Protein AF-A0A6N2D2A1-F1 (afdb_monomer)

pLDDT: mean 83.57, std 19.12, range [34.47, 98.5]

Nearest PDB structures (foldseek):
  8dss-assembly1_B  TM=9.914E-01  e=1.026E-04  Geobacillus stearothermophilus ATCC 7953
  2edu-assembly1_A  TM=8.990E-01  e=1.177E-02  Homo sapiens
  2oce-assembly1_A  TM=4.188E-01  e=1.899E-03  Pseudomonas aeruginosa PAO1
  3bzk-assembly1_A  TM=3.828E-01  e=1.787E-03  Pseudomonas aeruginosa
  5ol9-assembly1_A  TM=8.737E-01  e=3.769E-01  Homo sapiens

Sequence (253 aa):
MTRFAHVLLLLVLLLLPPSTVRGADLVDINTATGPQLESLPGIGPARADAILRDRDRNGHFATPADLQRVSGIGPGILSQLCHRIRAGDVQGCDGTEVGPHIVSTHVDPPERTPIAPVNVNLASLDELVALPRIGPTRAQAIITEREQNGPFESADDIERVSGIGPATVEGIRQWITVREDLNTTSRDRLLRVPGINMAIAEEILRQRDEMEGFVAIESLLGVDGIRPSDLDSLRRWVTVVPPSAAADTEPSE

Structure (mmCIF, N/CA/C/O backbone):
data_AF-A0A6N2D2A1-F1
#
_entry.id   AF-A0A6N2D2A1-F1
#
loop_
_atom_site.group_PDB
_atom_site.id
_atom_site.type_symbol
_atom_site.label_atom_id
_atom_site.label_alt_id
_atom_site.label_comp_id
_atom_site.label_asym_id
_atom_site.label_entity_id
_atom_site.label_seq_id
_atom_site.pdbx_PDB_ins_code
_atom_site.Cartn_x
_atom_site.Cartn_y
_atom_site.Cartn_z
_atom_site.occupancy
_atom_site.B_iso_or_equiv
_atom_site.auth_seq_id
_atom_site.auth_comp_id
_atom_site.auth_asym_id
_atom_site.auth_atom_id
_atom_site.pdbx_PDB_model_num
ATOM 1 N N . MET A 1 1 ? 102.966 -6.449 -25.936 1.00 57.19 1 MET A N 1
ATOM 2 C CA . MET A 1 1 ? 101.882 -5.442 -25.836 1.00 57.19 1 MET A CA 1
ATOM 3 C C . MET A 1 1 ? 100.610 -6.059 -26.402 1.00 57.19 1 MET A C 1
ATOM 5 O O . MET A 1 1 ? 100.740 -6.841 -27.330 1.00 57.19 1 MET A O 1
ATOM 9 N N . THR A 1 2 ? 99.448 -5.702 -25.831 1.00 44.09 2 THR A N 1
ATOM 10 C CA . THR A 1 2 ? 98.054 -6.110 -26.162 1.00 44.09 2 THR A CA 1
ATOM 11 C C . THR A 1 2 ? 97.653 -7.568 -25.842 1.00 44.09 2 THR A C 1
ATOM 13 O O . THR A 1 2 ? 98.397 -8.466 -26.190 1.00 44.09 2 THR A O 1
ATOM 16 N N . ARG A 1 3 ? 96.503 -7.904 -25.223 1.00 49.44 3 ARG A N 1
ATOM 17 C CA . ARG A 1 3 ? 95.309 -7.129 -24.824 1.00 49.44 3 ARG A CA 1
ATOM 18 C C . ARG A 1 3 ? 94.345 -7.970 -23.946 1.00 49.44 3 ARG A C 1
ATOM 20 O O . ARG A 1 3 ? 94.232 -9.169 -24.144 1.00 49.44 3 ARG A O 1
ATOM 27 N N . PHE A 1 4 ? 93.623 -7.253 -23.078 1.00 47.75 4 PHE A N 1
ATOM 28 C CA . PHE A 1 4 ? 92.284 -7.478 -22.499 1.00 47.75 4 PHE A CA 1
ATOM 29 C C . PHE A 1 4 ? 91.975 -8.703 -21.621 1.00 47.75 4 PHE A C 1
ATOM 31 O O . PHE A 1 4 ? 91.651 -9.795 -22.072 1.00 47.75 4 PHE A O 1
ATOM 38 N N . ALA A 1 5 ? 91.938 -8.405 -20.323 1.00 50.12 5 ALA A N 1
ATOM 39 C CA . ALA A 1 5 ? 91.295 -9.147 -19.257 1.00 50.12 5 ALA A CA 1
ATOM 40 C C . ALA A 1 5 ? 89.810 -8.738 -19.114 1.00 50.12 5 ALA A C 1
ATOM 42 O O . ALA A 1 5 ? 89.500 -7.554 -19.061 1.00 50.12 5 ALA A O 1
ATOM 43 N N . HIS A 1 6 ? 88.962 -9.760 -18.969 1.00 54.38 6 HIS A N 1
ATOM 44 C CA . HIS A 1 6 ? 87.778 -9.827 -18.105 1.00 54.38 6 HIS A CA 1
ATOM 45 C C . HIS A 1 6 ? 86.540 -8.980 -18.459 1.00 54.38 6 HIS A C 1
ATOM 47 O O . HIS A 1 6 ? 86.397 -7.804 -18.141 1.00 54.38 6 HIS A O 1
ATOM 53 N N . VAL A 1 7 ? 85.591 -9.707 -19.048 1.00 50.53 7 VAL A N 1
ATOM 54 C CA . VAL A 1 7 ? 84.137 -9.537 -18.988 1.00 50.53 7 VAL A CA 1
ATOM 55 C C . VAL A 1 7 ? 83.668 -9.337 -17.540 1.00 50.53 7 VAL A C 1
ATOM 57 O O . VAL A 1 7 ? 83.904 -10.219 -16.722 1.00 50.53 7 VAL A O 1
ATOM 60 N N . LEU A 1 8 ? 82.946 -8.249 -17.244 1.00 47.75 8 LEU A N 1
ATOM 61 C CA . LEU A 1 8 ? 81.774 -8.284 -16.353 1.00 47.75 8 LEU A CA 1
ATOM 62 C C . LEU A 1 8 ? 80.927 -7.010 -16.525 1.00 47.75 8 LEU A C 1
ATOM 64 O O . LEU A 1 8 ? 81.207 -5.956 -15.959 1.00 47.75 8 LEU A O 1
ATOM 68 N N . LEU A 1 9 ? 79.880 -7.129 -17.338 1.00 46.03 9 LEU A N 1
ATOM 69 C CA . LEU A 1 9 ? 78.799 -6.159 -17.483 1.00 46.03 9 LEU A CA 1
ATOM 70 C C . LEU A 1 9 ? 77.853 -6.314 -16.280 1.00 46.03 9 LEU A C 1
ATOM 72 O O . LEU A 1 9 ? 77.053 -7.246 -16.238 1.00 46.03 9 LEU A O 1
ATOM 76 N N . LEU A 1 10 ? 77.953 -5.424 -15.294 1.00 46.31 10 LEU A N 1
ATOM 77 C CA . LEU A 1 10 ? 77.013 -5.342 -14.172 1.00 46.31 10 LEU A CA 1
ATOM 78 C C . LEU A 1 10 ? 75.784 -4.523 -14.600 1.00 46.31 10 LEU A C 1
ATOM 80 O O . LEU A 1 10 ? 75.720 -3.310 -14.417 1.00 46.31 10 LEU A O 1
ATOM 84 N N . LEU A 1 11 ? 74.811 -5.206 -15.208 1.00 48.22 11 LEU A N 1
ATOM 85 C CA . LEU A 1 11 ? 73.457 -4.699 -15.416 1.00 48.22 11 LEU A CA 1
ATOM 86 C C . LEU A 1 11 ? 72.673 -4.905 -14.109 1.00 48.22 11 LEU A C 1
ATOM 88 O O . LEU A 1 11 ? 72.154 -5.989 -13.850 1.00 48.22 11 LEU A O 1
ATOM 92 N N . VAL A 1 12 ? 72.614 -3.879 -13.260 1.00 53.53 12 VAL A N 1
ATOM 93 C CA . VAL A 1 12 ? 71.724 -3.868 -12.091 1.00 53.53 12 VAL A CA 1
ATOM 94 C C . VAL A 1 12 ? 70.297 -3.655 -12.599 1.00 53.53 12 VAL A C 1
ATOM 96 O O . VAL A 1 12 ? 69.835 -2.530 -12.773 1.00 53.53 12 VAL A O 1
ATOM 99 N N . LEU A 1 13 ? 69.618 -4.762 -12.902 1.00 52.38 13 LEU A N 1
ATOM 100 C CA . LEU A 1 13 ? 68.184 -4.801 -13.155 1.00 52.38 13 LEU A CA 1
ATOM 101 C C . LEU A 1 13 ? 67.477 -4.511 -11.823 1.00 52.38 13 LEU A C 1
ATOM 103 O O . LEU A 1 13 ? 67.450 -5.355 -10.928 1.00 52.38 13 LEU A O 1
ATOM 107 N N . LEU A 1 14 ? 66.960 -3.290 -11.677 1.00 53.34 14 LEU A N 1
ATOM 108 C CA . LEU A 1 14 ? 66.124 -2.883 -10.553 1.00 53.34 14 LEU A CA 1
ATOM 109 C C . LEU A 1 14 ? 64.864 -3.764 -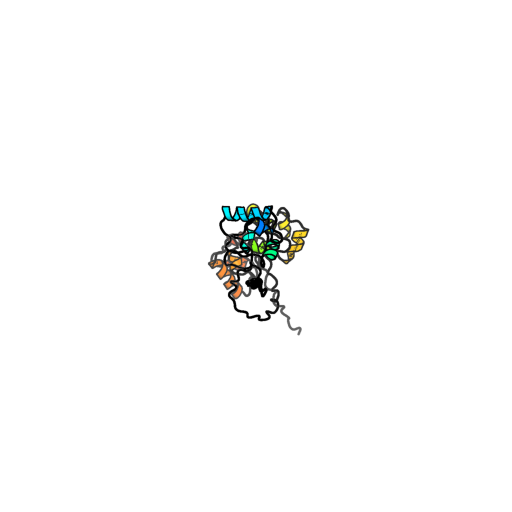10.555 1.00 53.34 14 LEU A C 1
ATOM 111 O O . LEU A 1 14 ? 63.931 -3.534 -11.324 1.00 53.34 14 LEU A O 1
ATOM 115 N N . LEU A 1 15 ? 64.870 -4.810 -9.731 1.00 56.75 15 LEU A N 1
ATOM 116 C CA . LEU A 1 15 ? 63.733 -5.692 -9.509 1.00 56.75 15 LEU A CA 1
ATOM 117 C C . LEU A 1 15 ? 62.677 -4.905 -8.719 1.00 56.75 15 LEU A C 1
ATOM 119 O O . LEU A 1 15 ? 62.621 -4.975 -7.493 1.00 56.75 15 LEU A O 1
ATOM 123 N N . LEU A 1 16 ? 61.874 -4.098 -9.417 1.00 61.50 16 LEU A N 1
ATOM 124 C CA . LEU A 1 16 ? 60.643 -3.573 -8.840 1.00 61.50 16 LEU A CA 1
ATOM 125 C C . LEU A 1 16 ? 59.794 -4.792 -8.447 1.00 61.50 16 LEU A C 1
ATOM 127 O O . LEU A 1 16 ? 59.527 -5.629 -9.316 1.00 61.50 16 LEU A O 1
ATOM 131 N N . PRO A 1 17 ? 59.405 -4.954 -7.168 1.00 57.62 17 PRO A N 1
ATOM 132 C CA . PRO A 1 17 ? 58.443 -5.986 -6.812 1.00 57.62 17 PRO A CA 1
ATOM 133 C C . PRO A 1 17 ? 57.193 -5.825 -7.689 1.00 57.62 17 PRO A C 1
ATOM 135 O O . PRO A 1 17 ? 56.804 -4.683 -7.963 1.00 57.62 17 PRO A O 1
ATOM 138 N N . PRO A 1 18 ? 56.554 -6.925 -8.139 1.00 52.78 18 PRO A N 1
ATOM 139 C CA . PRO A 1 18 ? 55.253 -6.817 -8.778 1.00 52.78 18 PRO A CA 1
ATOM 140 C C . PRO A 1 18 ? 54.366 -6.034 -7.820 1.00 52.78 18 PRO A C 1
ATOM 142 O O . PRO A 1 18 ? 54.271 -6.388 -6.641 1.00 52.78 18 PRO A O 1
ATOM 145 N N . SER A 1 19 ? 53.783 -4.936 -8.301 1.00 53.62 19 SER A N 1
ATOM 146 C CA . SER A 1 19 ? 52.758 -4.228 -7.553 1.00 53.62 19 SER A CA 1
ATOM 147 C C . SER A 1 19 ? 51.751 -5.276 -7.107 1.00 53.62 19 SER A C 1
ATOM 149 O O . SER A 1 19 ? 51.121 -5.944 -7.926 1.00 53.62 19 SER A O 1
ATOM 151 N N . THR A 1 20 ? 51.676 -5.490 -5.801 1.00 44.38 20 THR A N 1
ATOM 152 C CA . THR A 1 20 ? 50.637 -6.309 -5.212 1.00 44.38 20 THR A CA 1
ATOM 153 C C . THR A 1 20 ? 49.321 -5.648 -5.596 1.00 44.38 20 THR A C 1
ATOM 155 O O . THR A 1 20 ? 49.037 -4.528 -5.176 1.00 44.38 20 THR A O 1
ATOM 158 N N . VAL A 1 21 ? 48.548 -6.305 -6.464 1.00 46.66 21 VAL A N 1
ATOM 159 C CA . VAL A 1 21 ? 47.177 -5.895 -6.775 1.00 46.66 21 VAL A CA 1
ATOM 160 C C . VAL A 1 21 ? 46.396 -6.012 -5.469 1.00 46.66 21 VAL A C 1
ATOM 162 O O . VAL A 1 21 ? 46.106 -7.109 -4.993 1.00 46.66 21 VAL A O 1
ATOM 165 N N . ARG A 1 22 ? 46.168 -4.871 -4.822 1.00 45.06 22 ARG A N 1
ATOM 166 C CA . ARG A 1 22 ? 45.543 -4.757 -3.508 1.00 45.06 22 ARG A CA 1
ATOM 167 C C . ARG A 1 22 ? 44.051 -4.480 -3.707 1.00 45.06 22 ARG A C 1
ATOM 169 O O . ARG A 1 22 ? 43.702 -3.339 -3.938 1.00 45.06 22 ARG A O 1
ATOM 176 N N . GLY A 1 23 ? 43.210 -5.511 -3.569 1.00 42.94 23 GLY A N 1
ATOM 177 C CA . GLY A 1 23 ? 41.740 -5.407 -3.576 1.00 42.94 23 GLY A CA 1
ATOM 178 C C . GLY A 1 23 ? 41.146 -5.072 -4.949 1.00 42.94 23 GLY A C 1
ATOM 179 O O . GLY A 1 23 ? 41.691 -4.275 -5.696 1.00 42.94 23 GLY A O 1
ATOM 180 N N . ALA A 1 24 ? 40.040 -5.708 -5.331 1.00 54.25 24 ALA A N 1
ATOM 181 C CA . ALA A 1 24 ? 39.302 -5.300 -6.524 1.00 54.25 24 ALA A CA 1
ATOM 182 C C . ALA A 1 24 ? 38.788 -3.858 -6.340 1.00 54.25 24 ALA A C 1
ATOM 184 O O . ALA A 1 24 ? 37.856 -3.641 -5.567 1.00 54.25 24 ALA A O 1
ATOM 185 N N . ASP A 1 25 ? 39.408 -2.885 -7.014 1.00 75.50 25 ASP A N 1
ATOM 186 C CA . ASP A 1 25 ? 38.957 -1.493 -6.995 1.00 75.50 25 ASP A CA 1
ATOM 187 C C . ASP A 1 25 ? 37.532 -1.422 -7.554 1.00 75.50 25 ASP A C 1
ATOM 189 O O . ASP A 1 25 ? 37.280 -1.731 -8.721 1.00 75.50 25 ASP A O 1
ATOM 193 N N . LEU A 1 26 ? 36.580 -1.046 -6.704 1.00 89.50 26 LEU A N 1
ATOM 194 C CA . LEU A 1 26 ? 35.197 -0.864 -7.119 1.00 89.50 26 LEU A CA 1
ATOM 195 C C . LEU A 1 26 ? 35.077 0.278 -8.125 1.00 89.50 26 LEU A C 1
ATOM 197 O O . LEU A 1 26 ? 35.704 1.331 -7.977 1.00 89.50 26 LEU A O 1
ATOM 201 N N . VAL A 1 27 ? 34.191 0.099 -9.102 1.00 94.00 27 VAL A N 1
ATOM 202 C CA . VAL A 1 27 ? 33.859 1.142 -10.072 1.00 94.00 27 VAL A CA 1
ATOM 203 C C . VAL A 1 27 ? 33.064 2.238 -9.362 1.00 94.00 27 VAL A C 1
ATOM 205 O O . VAL A 1 27 ? 31.958 2.006 -8.877 1.0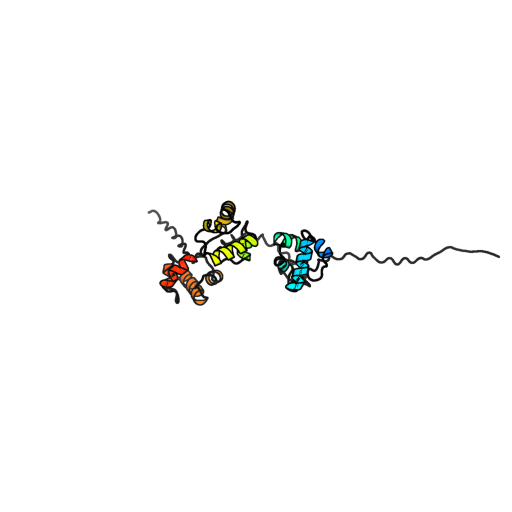0 94.00 27 VAL A O 1
ATOM 208 N N . ASP A 1 28 ? 33.623 3.444 -9.295 1.00 95.06 28 ASP A N 1
ATOM 209 C CA . ASP A 1 28 ? 32.925 4.597 -8.730 1.00 95.06 28 ASP A CA 1
ATOM 210 C C . ASP A 1 28 ? 31.908 5.154 -9.731 1.00 95.06 28 ASP A C 1
ATOM 212 O O . ASP A 1 28 ? 32.261 5.710 -10.771 1.00 95.06 28 ASP A O 1
ATOM 216 N N . ILE A 1 29 ? 30.624 5.024 -9.413 1.00 95.31 29 ILE A N 1
ATOM 217 C CA . ILE A 1 29 ? 29.516 5.416 -10.287 1.00 95.31 29 ILE A CA 1
ATOM 218 C C . ILE A 1 29 ? 29.338 6.923 -10.403 1.00 95.31 29 ILE A C 1
ATOM 220 O O . ILE A 1 29 ? 28.431 7.333 -11.116 1.00 95.31 29 ILE A O 1
ATOM 224 N N . ASN A 1 30 ? 30.148 7.745 -9.740 1.00 96.06 30 ASN A N 1
ATOM 225 C CA . ASN A 1 30 ? 30.164 9.190 -9.949 1.00 96.06 30 ASN A CA 1
ATOM 226 C C . ASN A 1 30 ? 31.275 9.635 -10.903 1.00 96.06 30 ASN A C 1
ATOM 228 O O . ASN A 1 30 ? 31.133 10.670 -11.552 1.00 96.06 30 ASN A O 1
ATOM 232 N N . THR A 1 31 ? 32.346 8.848 -11.033 1.00 95.25 31 THR A N 1
ATOM 233 C CA . THR A 1 31 ? 33.551 9.217 -11.798 1.00 95.25 31 THR A CA 1
ATOM 234 C C . THR A 1 31 ? 33.856 8.272 -12.964 1.00 95.25 31 THR A C 1
ATOM 236 O O . THR A 1 31 ? 34.608 8.636 -13.866 1.00 95.25 31 THR A O 1
ATOM 239 N N . ALA A 1 32 ? 33.242 7.086 -13.006 1.00 96.06 32 ALA A N 1
ATOM 240 C CA . ALA A 1 32 ? 33.457 6.097 -14.056 1.00 96.06 32 ALA A CA 1
ATOM 241 C C . ALA A 1 32 ? 33.029 6.597 -15.442 1.00 96.06 32 ALA A C 1
ATOM 243 O O . ALA A 1 32 ? 31.934 7.136 -15.617 1.00 96.06 32 ALA A O 1
ATOM 244 N N . THR A 1 33 ? 33.873 6.346 -16.438 1.00 95.12 33 THR A N 1
ATOM 245 C CA . THR A 1 33 ? 33.592 6.559 -17.865 1.00 95.12 33 THR A CA 1
ATOM 246 C C . THR A 1 33 ? 32.605 5.518 -18.404 1.00 95.12 33 THR A C 1
ATOM 248 O O . THR A 1 33 ? 32.424 4.462 -17.798 1.00 95.12 33 THR A O 1
ATOM 251 N N . GLY A 1 34 ? 31.999 5.777 -19.570 1.00 93.88 34 GLY A N 1
ATOM 252 C CA . GLY A 1 34 ? 31.117 4.816 -20.253 1.00 93.88 34 GLY A CA 1
ATOM 253 C C . GLY A 1 34 ? 31.719 3.403 -20.350 1.00 93.88 34 GLY A C 1
ATOM 254 O O . GLY A 1 34 ? 31.132 2.476 -19.799 1.00 93.88 34 GLY A O 1
ATOM 255 N N . PRO A 1 35 ? 32.940 3.231 -20.893 1.00 94.56 35 PRO A N 1
ATOM 256 C CA . PRO A 1 35 ? 33.595 1.921 -20.955 1.00 94.56 35 PRO A CA 1
ATOM 257 C C . PRO A 1 35 ? 33.850 1.266 -19.587 1.00 94.56 35 PRO A C 1
ATOM 259 O O . PRO A 1 35 ? 33.781 0.045 -19.462 1.00 94.56 35 PRO A O 1
ATOM 262 N N . GLN A 1 36 ? 34.129 2.052 -18.540 1.00 93.06 36 GLN A N 1
ATOM 263 C CA . GLN A 1 36 ? 34.278 1.515 -17.181 1.00 93.06 36 GLN A CA 1
ATOM 264 C C . GLN A 1 36 ? 32.937 1.032 -16.617 1.00 93.06 36 GLN A C 1
ATOM 266 O O . GLN A 1 36 ? 32.892 -0.013 -15.973 1.00 93.06 36 GLN A O 1
ATOM 271 N N . LEU A 1 37 ? 31.841 1.743 -16.895 1.00 96.25 37 LEU A N 1
ATOM 272 C CA . LEU A 1 37 ? 30.491 1.299 -16.545 1.00 96.25 37 LEU A CA 1
ATOM 273 C C . LEU A 1 37 ? 30.093 0.038 -17.321 1.00 96.25 37 LEU A C 1
ATOM 275 O O . LEU A 1 37 ? 29.521 -0.869 -16.732 1.00 96.25 37 LEU A O 1
ATOM 279 N N . GLU A 1 38 ? 30.435 -0.055 -18.606 1.00 95.56 38 GLU A N 1
ATOM 280 C CA . GLU A 1 38 ? 30.140 -1.223 -19.454 1.00 95.56 38 GLU A CA 1
ATOM 281 C C . GLU A 1 38 ? 30.867 -2.505 -19.023 1.00 95.56 38 GLU A C 1
ATOM 283 O O . GLU A 1 38 ? 30.449 -3.611 -19.359 1.00 95.56 38 GLU A O 1
ATOM 288 N N . SER A 1 39 ? 31.942 -2.381 -18.241 1.00 93.44 39 SER A N 1
ATOM 289 C CA . SER A 1 39 ? 32.619 -3.538 -17.642 1.00 93.44 39 SER A CA 1
ATOM 290 C C . SER A 1 39 ? 31.795 -4.220 -16.537 1.00 93.44 39 SER A C 1
ATOM 292 O O . SER A 1 39 ? 32.114 -5.335 -16.112 1.00 93.44 39 SER A O 1
ATOM 294 N N . LEU A 1 40 ? 30.731 -3.564 -16.061 1.00 94.25 40 LEU A N 1
ATOM 295 C CA . LEU A 1 40 ? 29.868 -4.073 -15.007 1.00 94.25 40 LEU A CA 1
ATOM 296 C C . LEU A 1 40 ? 28.820 -5.057 -15.555 1.00 94.25 40 LEU A C 1
ATOM 298 O O . LEU A 1 40 ? 28.204 -4.811 -16.596 1.00 94.25 40 LEU A O 1
ATOM 302 N N . PRO A 1 41 ? 28.544 -6.163 -14.838 1.00 90.69 41 PRO A N 1
ATOM 303 C CA . PRO A 1 41 ? 27.570 -7.149 -15.287 1.00 90.69 41 PRO A CA 1
ATOM 304 C C . PRO A 1 41 ? 26.181 -6.516 -15.422 1.00 90.69 41 PRO A C 1
ATOM 306 O O . PRO A 1 41 ? 25.672 -5.877 -14.505 1.00 90.69 41 PRO A O 1
ATOM 309 N N . GLY A 1 42 ? 25.562 -6.696 -16.589 1.00 90.81 42 GLY A N 1
ATOM 310 C CA . GLY A 1 42 ? 24.233 -6.157 -16.873 1.00 90.81 42 GLY A CA 1
ATOM 311 C C . GLY A 1 42 ? 24.207 -4.685 -17.297 1.00 90.81 42 GLY A C 1
ATOM 312 O O . GLY A 1 42 ? 23.129 -4.193 -17.635 1.00 90.81 42 GLY A O 1
ATOM 313 N N . ILE A 1 43 ? 25.349 -3.994 -17.367 1.00 96.06 43 ILE A N 1
ATOM 314 C CA . ILE A 1 43 ? 25.449 -2.631 -17.900 1.00 96.06 43 ILE A CA 1
ATOM 315 C C . ILE A 1 43 ? 26.050 -2.687 -19.306 1.00 96.06 43 ILE A C 1
ATOM 317 O O . ILE A 1 43 ? 27.236 -2.909 -19.481 1.00 96.06 43 ILE A O 1
ATOM 321 N N . GLY A 1 44 ? 25.204 -2.513 -20.324 1.00 93.62 44 GLY A N 1
ATOM 322 C CA . GLY A 1 44 ? 25.646 -2.321 -21.712 1.00 93.62 44 GLY A CA 1
ATOM 323 C C . GLY A 1 44 ? 25.673 -0.838 -22.106 1.00 93.62 44 GLY A C 1
ATOM 324 O O . GLY A 1 44 ? 25.240 -0.003 -21.304 1.00 93.62 44 GLY A O 1
ATOM 325 N N . PRO A 1 45 ? 26.060 -0.508 -23.354 1.00 94.62 45 PRO A N 1
ATOM 326 C CA . PRO A 1 45 ? 26.239 0.875 -23.813 1.00 94.62 45 PRO A CA 1
ATOM 327 C C . PRO A 1 45 ? 25.040 1.785 -23.514 1.00 94.62 45 PRO A C 1
ATOM 329 O O . PRO A 1 45 ? 25.183 2.854 -22.933 1.00 94.62 45 PRO A O 1
ATOM 332 N N . ALA A 1 46 ? 23.818 1.312 -23.788 1.00 94.44 46 ALA A N 1
ATOM 333 C CA . ALA A 1 46 ? 22.599 2.087 -23.542 1.00 94.44 46 ALA A CA 1
ATOM 334 C C . ALA A 1 46 ? 22.373 2.436 -22.057 1.00 94.44 46 ALA A C 1
ATOM 336 O O . ALA A 1 46 ? 21.868 3.517 -21.749 1.00 94.44 46 ALA A O 1
ATOM 337 N N . ARG A 1 47 ? 22.736 1.530 -21.136 1.00 95.75 47 ARG A N 1
ATOM 338 C CA . ARG A 1 47 ? 22.614 1.757 -19.687 1.00 95.75 47 ARG A CA 1
ATOM 339 C C . ARG A 1 47 ? 23.756 2.618 -19.164 1.00 95.75 47 ARG A C 1
ATOM 341 O O . ARG A 1 47 ? 23.496 3.496 -18.352 1.00 95.75 47 ARG A O 1
ATOM 348 N N . ALA A 1 48 ? 24.978 2.414 -19.651 1.00 97.38 48 ALA A N 1
ATOM 349 C CA . ALA A 1 48 ? 26.111 3.277 -19.328 1.00 97.38 48 ALA A CA 1
ATOM 350 C C . ALA A 1 48 ? 25.810 4.734 -19.712 1.00 97.38 48 ALA A C 1
ATOM 352 O O . ALA A 1 48 ? 25.902 5.630 -18.876 1.00 97.38 48 ALA A O 1
ATOM 353 N N . ASP A 1 49 ? 25.304 4.951 -20.924 1.00 96.62 49 ASP A N 1
ATOM 354 C CA . ASP A 1 49 ? 24.842 6.257 -21.389 1.00 96.62 49 ASP A CA 1
ATOM 355 C C . ASP A 1 49 ? 23.699 6.833 -20.540 1.00 96.62 49 ASP A C 1
ATOM 357 O O . ASP A 1 49 ? 23.625 8.043 -20.322 1.00 96.62 49 ASP A O 1
ATOM 361 N N . ALA A 1 50 ? 22.773 5.988 -20.076 1.00 95.75 50 ALA A N 1
ATOM 362 C CA . ALA A 1 50 ? 21.681 6.424 -19.212 1.00 95.75 50 ALA A CA 1
ATOM 363 C C . ALA A 1 50 ? 22.192 6.893 -17.842 1.00 95.75 50 ALA A C 1
ATOM 365 O O . ALA A 1 50 ? 21.728 7.922 -17.360 1.00 95.75 50 ALA A O 1
ATOM 366 N N . ILE A 1 51 ? 23.178 6.197 -17.265 1.00 97.12 51 ILE A N 1
ATOM 367 C CA . ILE A 1 51 ? 23.844 6.601 -16.020 1.00 97.12 51 ILE A CA 1
ATOM 368 C C . ILE A 1 51 ? 24.544 7.951 -16.212 1.00 97.12 51 ILE A C 1
ATOM 370 O O . ILE A 1 51 ? 24.371 8.841 -15.388 1.00 97.12 51 ILE A O 1
ATOM 374 N N . LEU A 1 52 ? 25.296 8.134 -17.304 1.00 96.75 52 LEU A N 1
ATOM 375 C CA . LEU A 1 52 ? 25.990 9.397 -17.583 1.00 96.75 52 LEU A CA 1
ATOM 376 C C . LEU A 1 52 ? 25.008 10.568 -17.742 1.00 96.75 52 LEU A C 1
ATOM 378 O O . LEU A 1 52 ? 25.163 11.589 -17.079 1.00 96.75 52 LEU A O 1
ATOM 382 N N . ARG A 1 53 ? 23.945 10.394 -18.539 1.00 93.44 53 ARG A N 1
ATOM 383 C CA . ARG A 1 53 ? 22.901 11.423 -18.702 1.00 93.44 53 ARG A CA 1
ATOM 384 C C . ARG A 1 53 ? 22.180 11.755 -17.402 1.00 93.44 53 ARG A C 1
ATOM 386 O O . ARG A 1 53 ? 21.741 12.888 -17.227 1.00 93.44 53 ARG A O 1
ATOM 393 N N . ASP A 1 54 ? 21.989 10.765 -16.538 1.00 96.44 54 ASP A N 1
ATOM 394 C CA . ASP A 1 54 ? 21.375 10.979 -15.236 1.00 96.44 54 ASP A CA 1
ATOM 395 C C . ASP A 1 54 ? 22.268 11.841 -14.335 1.00 96.44 54 ASP A C 1
ATOM 397 O O . ASP A 1 54 ? 21.770 12.817 -13.781 1.00 96.44 54 ASP A O 1
ATOM 401 N N . ARG A 1 55 ? 23.586 11.579 -14.286 1.00 94.75 55 ARG A N 1
ATOM 402 C CA . ARG A 1 55 ? 24.548 12.428 -13.553 1.00 94.75 55 ARG A CA 1
ATOM 403 C C . ARG A 1 55 ? 24.473 13.887 -13.991 1.00 94.75 55 ARG A C 1
ATOM 405 O O . ARG A 1 55 ? 24.444 14.778 -13.147 1.00 94.75 55 ARG A O 1
ATOM 412 N N . ASP A 1 56 ? 24.407 14.117 -15.301 1.00 90.31 56 ASP A N 1
ATOM 413 C CA . ASP A 1 56 ? 24.371 15.466 -15.873 1.00 90.31 56 ASP A CA 1
ATOM 414 C C . ASP A 1 56 ? 23.082 16.225 -15.517 1.00 90.31 56 ASP A C 1
ATOM 416 O O . ASP A 1 56 ? 23.092 17.449 -15.401 1.00 90.31 56 ASP A O 1
ATOM 420 N N . ARG A 1 57 ? 21.955 15.514 -15.367 1.00 88.75 57 ARG A N 1
ATOM 421 C CA . ARG A 1 57 ? 20.630 16.116 -15.136 1.00 88.75 57 ARG A CA 1
ATOM 422 C C . ARG A 1 57 ? 20.256 16.219 -13.663 1.00 88.75 57 ARG A C 1
ATOM 424 O O . ARG A 1 57 ? 19.666 17.214 -13.259 1.00 88.75 57 ARG A O 1
ATOM 431 N N . ASN A 1 58 ? 20.569 15.181 -12.896 1.00 83.75 58 ASN A N 1
ATOM 432 C CA . ASN A 1 58 ? 20.082 14.969 -11.534 1.00 83.75 58 ASN A CA 1
ATOM 433 C C . ASN A 1 58 ? 21.200 15.080 -10.487 1.00 83.75 58 ASN A C 1
ATOM 435 O O . ASN A 1 58 ? 20.930 15.007 -9.290 1.00 83.75 58 ASN A O 1
ATOM 439 N N . GLY A 1 59 ? 22.446 15.282 -10.924 1.00 87.62 59 GLY A N 1
ATOM 440 C CA . GLY A 1 59 ? 23.612 15.356 -10.054 1.00 87.62 59 GLY A CA 1
ATOM 441 C C . GLY A 1 59 ? 24.154 13.982 -9.655 1.00 87.62 59 GLY A C 1
ATOM 442 O O . GLY A 1 59 ? 23.754 12.934 -10.165 1.00 87.62 59 GLY A O 1
ATOM 443 N N . HIS A 1 60 ? 25.118 13.987 -8.738 1.00 93.06 60 HIS A N 1
ATOM 444 C CA . HIS A 1 60 ? 25.815 12.776 -8.309 1.00 93.06 60 HIS A CA 1
ATOM 445 C C . HIS A 1 60 ? 24.887 11.780 -7.590 1.00 93.06 60 HIS A C 1
ATOM 447 O O . HIS A 1 60 ? 23.862 12.136 -7.010 1.00 93.06 60 HIS A O 1
ATOM 453 N N . PHE A 1 61 ? 25.243 10.502 -7.644 1.00 94.06 61 PHE A N 1
ATOM 454 C CA . PHE A 1 61 ? 24.658 9.465 -6.801 1.00 94.06 61 PHE A CA 1
ATOM 455 C C . PHE A 1 61 ? 25.244 9.605 -5.391 1.00 94.06 61 PHE A C 1
ATOM 457 O O . PHE A 1 61 ? 26.465 9.659 -5.241 1.00 94.06 61 PHE A O 1
ATOM 464 N N . ALA A 1 62 ? 24.396 9.694 -4.371 1.00 89.44 62 ALA A N 1
ATOM 465 C CA . ALA A 1 62 ? 24.821 9.700 -2.975 1.00 89.44 62 ALA A CA 1
ATOM 466 C C . ALA A 1 62 ? 25.184 8.282 -2.517 1.00 89.44 62 ALA A C 1
ATOM 468 O O . ALA A 1 62 ? 26.139 8.093 -1.769 1.00 89.44 62 ALA A O 1
ATOM 469 N N . THR A 1 63 ? 24.455 7.280 -3.012 1.00 93.12 63 THR A N 1
ATOM 470 C CA . THR A 1 63 ? 24.699 5.866 -2.713 1.00 93.12 63 THR A CA 1
ATOM 471 C C . THR A 1 63 ? 24.656 5.012 -3.981 1.00 93.12 63 THR A C 1
ATOM 473 O O . THR A 1 63 ? 24.033 5.401 -4.972 1.00 93.12 63 THR A O 1
ATOM 476 N N . PRO A 1 64 ? 25.259 3.810 -3.984 1.00 93.69 64 PRO A N 1
ATOM 477 C CA . PRO A 1 64 ? 25.064 2.844 -5.063 1.00 93.69 64 PRO A CA 1
ATOM 478 C C . PRO A 1 64 ? 23.594 2.517 -5.365 1.00 93.69 64 PRO A C 1
ATOM 480 O O . PRO A 1 64 ? 23.253 2.269 -6.524 1.00 93.69 64 PRO A O 1
ATOM 483 N N . ALA A 1 65 ? 22.720 2.537 -4.350 1.00 89.75 65 ALA A N 1
ATOM 484 C CA . ALA A 1 65 ? 21.300 2.221 -4.504 1.00 89.75 65 ALA A CA 1
ATOM 485 C C . ALA A 1 65 ? 20.556 3.230 -5.392 1.00 89.75 65 ALA A C 1
ATOM 487 O O . ALA A 1 65 ? 19.600 2.861 -6.083 1.00 89.75 65 ALA A O 1
ATOM 488 N N . ASP A 1 66 ? 21.055 4.465 -5.454 1.00 92.75 66 ASP A N 1
ATOM 489 C CA . ASP A 1 66 ? 20.485 5.548 -6.249 1.00 92.75 66 ASP A CA 1
ATOM 490 C C . ASP A 1 66 ? 20.513 5.262 -7.756 1.00 92.75 66 ASP A C 1
ATOM 492 O O . ASP A 1 66 ? 19.773 5.898 -8.506 1.00 92.75 66 ASP A O 1
ATOM 496 N N . LEU A 1 67 ? 21.303 4.284 -8.227 1.00 94.38 67 LEU A N 1
ATOM 497 C CA . LEU A 1 67 ? 21.260 3.845 -9.626 1.00 94.38 67 LEU A CA 1
ATOM 498 C C . LEU A 1 67 ? 19.859 3.415 -10.075 1.00 94.38 67 LEU A C 1
ATOM 500 O O . LEU A 1 67 ? 19.587 3.433 -11.273 1.00 94.38 67 LEU A O 1
ATOM 504 N N . GLN A 1 68 ? 18.963 3.063 -9.149 1.00 92.19 68 GLN A N 1
ATOM 505 C CA . GLN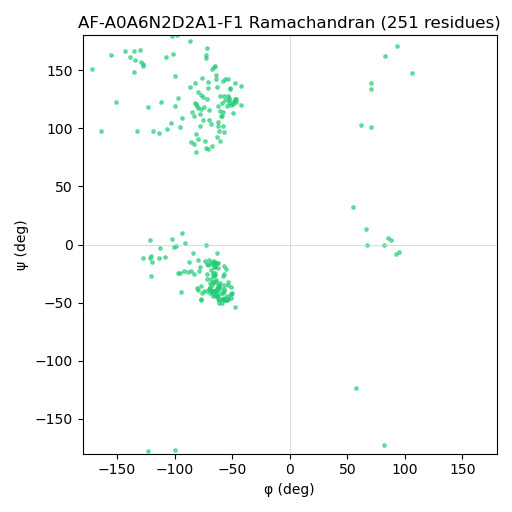 A 1 68 ? 17.584 2.697 -9.476 1.00 92.19 68 GLN A CA 1
ATOM 506 C C . GLN A 1 68 ? 16.752 3.839 -10.068 1.00 92.19 68 GLN A C 1
ATOM 508 O O . GLN A 1 68 ? 15.742 3.581 -10.722 1.00 92.19 68 GLN A O 1
ATOM 513 N N . ARG A 1 69 ? 17.185 5.097 -9.914 1.00 92.25 69 ARG A N 1
ATOM 514 C CA . ARG A 1 69 ? 16.557 6.231 -10.609 1.00 92.25 69 ARG A CA 1
ATOM 515 C C . ARG A 1 69 ? 16.848 6.231 -12.117 1.00 92.25 69 ARG A C 1
ATOM 517 O O . ARG A 1 69 ? 16.134 6.869 -12.888 1.00 92.25 69 ARG A O 1
ATOM 524 N N . VAL A 1 70 ? 17.871 5.491 -12.558 1.00 93.94 70 VAL A N 1
ATOM 525 C CA . VAL A 1 70 ? 18.221 5.341 -13.972 1.00 93.94 70 VAL A CA 1
ATOM 526 C C . VAL A 1 70 ? 17.312 4.296 -14.613 1.00 93.94 70 VAL A C 1
ATOM 528 O O . VAL A 1 70 ? 17.326 3.114 -14.263 1.00 93.94 70 VAL A O 1
ATOM 531 N N . SER A 1 71 ? 16.547 4.723 -15.619 1.00 84.00 71 SER A N 1
ATOM 532 C CA . SER A 1 71 ? 15.645 3.834 -16.356 1.00 84.00 71 SER A CA 1
ATOM 533 C C . SER A 1 71 ? 16.376 2.599 -16.897 1.00 84.00 71 SER A C 1
ATOM 535 O O . SER A 1 71 ? 17.405 2.695 -17.569 1.00 84.00 71 SER A O 1
ATOM 537 N N . GLY A 1 72 ? 15.827 1.419 -16.598 1.00 85.81 72 GLY A N 1
ATOM 538 C CA . GLY A 1 72 ? 16.395 0.135 -17.004 1.00 85.81 72 GLY A CA 1
ATOM 539 C C . GLY A 1 72 ? 17.427 -0.456 -16.039 1.00 85.81 72 GLY A C 1
ATOM 540 O O . GLY A 1 72 ? 17.967 -1.518 -16.363 1.00 85.81 72 GLY A O 1
ATOM 541 N N . ILE A 1 73 ? 17.673 0.173 -14.883 1.00 91.81 73 ILE A N 1
ATOM 542 C CA . ILE A 1 73 ? 18.445 -0.379 -13.762 1.00 91.81 73 ILE A CA 1
ATOM 543 C C . ILE A 1 73 ? 17.493 -0.577 -12.579 1.00 91.81 73 ILE A C 1
ATOM 545 O O . ILE A 1 73 ? 17.193 0.348 -11.843 1.00 91.81 73 ILE A O 1
ATOM 549 N N . GLY A 1 74 ? 16.968 -1.791 -12.425 1.00 84.06 74 GLY A N 1
ATOM 550 C CA . GLY A 1 74 ? 16.116 -2.154 -11.286 1.00 84.06 74 GLY A CA 1
ATOM 551 C C . GLY A 1 74 ? 16.876 -2.919 -10.194 1.00 84.06 74 GLY A C 1
ATOM 552 O O . GLY A 1 74 ? 18.066 -3.206 -10.371 1.00 84.06 74 GLY A O 1
ATOM 553 N N . PRO A 1 75 ? 16.179 -3.359 -9.127 1.00 79.12 75 PRO A N 1
ATOM 554 C CA . PRO A 1 75 ? 16.771 -4.086 -8.002 1.00 79.12 75 PRO A CA 1
ATOM 555 C C . PRO A 1 75 ? 17.620 -5.285 -8.435 1.00 79.12 75 PRO A C 1
ATOM 557 O O . PRO A 1 75 ? 18.730 -5.470 -7.956 1.00 79.12 75 PRO A O 1
ATOM 560 N N . GLY A 1 76 ? 17.146 -6.066 -9.412 1.00 84.75 76 GLY A N 1
ATOM 561 C CA . GLY A 1 76 ? 17.857 -7.261 -9.873 1.00 84.75 76 GLY A CA 1
ATOM 562 C C . GLY A 1 76 ? 19.203 -6.976 -10.546 1.00 84.75 76 GLY A C 1
ATOM 563 O O . GLY A 1 76 ? 20.118 -7.789 -10.436 1.00 84.75 76 GLY A O 1
ATOM 564 N N . ILE A 1 77 ? 19.342 -5.836 -11.233 1.00 89.06 77 ILE A N 1
ATOM 565 C CA . ILE A 1 77 ? 20.641 -5.404 -11.769 1.00 89.06 77 ILE A CA 1
ATOM 566 C C . ILE A 1 77 ? 21.471 -4.832 -10.627 1.00 89.06 77 ILE A C 1
ATOM 568 O O . ILE A 1 77 ? 22.616 -5.233 -10.466 1.00 89.06 77 ILE A O 1
ATOM 572 N N . LEU A 1 78 ? 20.886 -3.970 -9.793 1.00 90.06 78 LEU A N 1
ATOM 573 C CA . LEU A 1 78 ? 21.581 -3.368 -8.661 1.00 90.06 78 LEU A CA 1
ATOM 574 C C . LEU A 1 78 ? 22.221 -4.426 -7.744 1.00 90.06 78 LEU A C 1
ATOM 576 O O . LEU A 1 78 ? 23.405 -4.313 -7.444 1.00 90.06 78 LEU A O 1
ATOM 580 N N . SER A 1 79 ? 21.507 -5.500 -7.392 1.00 84.75 79 SER A N 1
ATOM 581 C CA . SER A 1 79 ? 22.041 -6.606 -6.582 1.00 84.75 79 SER A CA 1
ATOM 582 C C . SER A 1 79 ? 23.289 -7.256 -7.190 1.00 84.75 79 SER A C 1
ATOM 584 O O . SER A 1 79 ? 24.201 -7.636 -6.461 1.00 84.75 79 SER A O 1
ATOM 586 N N . GLN A 1 80 ? 23.374 -7.353 -8.522 1.00 88.19 80 GLN A N 1
ATOM 587 C CA . GLN A 1 80 ? 24.566 -7.876 -9.209 1.00 88.19 80 GLN A CA 1
ATOM 588 C C . GLN A 1 80 ? 25.746 -6.899 -9.150 1.00 88.19 80 GLN A C 1
ATOM 590 O O . GLN A 1 80 ? 26.906 -7.311 -9.240 1.00 88.19 80 GLN A O 1
ATOM 595 N N . LEU A 1 81 ? 25.451 -5.607 -9.009 1.00 92.12 81 LEU A N 1
ATOM 596 C CA . LEU A 1 81 ? 26.433 -4.535 -8.961 1.00 92.12 81 LEU A CA 1
ATOM 597 C C . LEU A 1 81 ? 26.951 -4.260 -7.549 1.00 92.12 81 LEU A C 1
ATOM 599 O O . LEU A 1 81 ? 28.067 -3.769 -7.435 1.00 92.12 81 LEU A O 1
ATOM 603 N N . CYS A 1 82 ? 26.210 -4.601 -6.491 1.00 86.12 82 CYS A N 1
ATOM 604 C CA . CYS A 1 82 ? 26.491 -4.162 -5.115 1.00 86.12 82 CYS A CA 1
ATOM 605 C C . CYS A 1 82 ? 27.922 -4.379 -4.621 1.00 86.12 82 CYS A C 1
ATOM 607 O O . CYS A 1 82 ? 28.466 -3.532 -3.921 1.00 86.12 82 CYS A O 1
ATOM 609 N N . HIS A 1 83 ? 28.559 -5.482 -5.010 1.00 87.94 83 HIS A N 1
ATOM 610 C CA . HIS A 1 83 ? 29.936 -5.796 -4.609 1.00 87.94 83 HIS A CA 1
ATOM 611 C C . HIS A 1 83 ? 30.993 -5.316 -5.616 1.00 87.94 83 HIS A C 1
ATOM 613 O O . HIS A 1 83 ? 32.149 -5.722 -5.540 1.00 87.94 83 HIS A O 1
ATOM 619 N N . ARG A 1 84 ? 30.593 -4.511 -6.605 1.00 92.50 84 ARG A N 1
ATOM 620 C CA . ARG A 1 84 ? 31.412 -4.074 -7.748 1.00 92.50 84 ARG A CA 1
ATOM 621 C C . ARG A 1 84 ? 31.434 -2.559 -7.934 1.00 92.50 84 ARG A C 1
ATOM 623 O O . ARG A 1 84 ? 32.248 -2.072 -8.717 1.00 92.50 84 ARG A O 1
ATOM 630 N N . ILE A 1 85 ? 30.565 -1.831 -7.233 1.00 93.75 85 ILE A N 1
ATOM 631 C CA . ILE A 1 85 ? 30.412 -0.384 -7.373 1.00 93.75 85 ILE A CA 1
ATOM 632 C C . ILE A 1 85 ? 30.473 0.350 -6.032 1.00 93.75 85 ILE A C 1
ATOM 634 O O . ILE A 1 85 ? 30.178 -0.222 -4.983 1.00 93.75 85 ILE A O 1
ATOM 638 N N . ARG A 1 86 ? 30.816 1.637 -6.092 1.00 94.25 86 ARG A N 1
ATOM 639 C CA . ARG A 1 86 ? 30.724 2.609 -4.989 1.00 94.25 86 ARG A CA 1
ATOM 640 C C . ARG A 1 86 ? 30.210 3.948 -5.508 1.00 94.25 86 ARG A C 1
ATOM 642 O O . ARG A 1 86 ? 30.316 4.193 -6.706 1.00 94.25 86 ARG A O 1
ATOM 649 N N . ALA A 1 87 ? 29.705 4.807 -4.630 1.00 92.06 87 ALA A N 1
ATOM 650 C CA . ALA A 1 8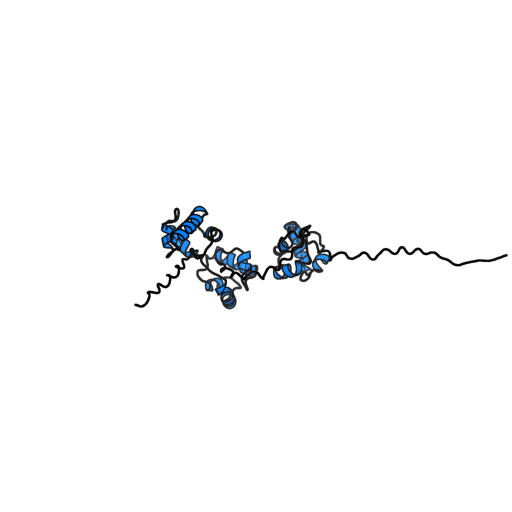7 ? 29.360 6.194 -4.934 1.00 92.06 87 ALA A CA 1
ATOM 651 C C . ALA A 1 87 ? 30.215 7.120 -4.059 1.00 92.06 87 ALA A C 1
ATOM 653 O O . ALA A 1 87 ? 29.925 7.307 -2.879 1.00 92.06 87 ALA A O 1
ATOM 654 N N . GLY A 1 88 ? 31.318 7.645 -4.607 1.00 88.06 88 GLY A N 1
ATOM 655 C CA . GLY A 1 88 ? 32.335 8.287 -3.767 1.00 88.06 88 GLY A CA 1
ATOM 656 C C . GLY A 1 88 ? 32.854 7.310 -2.705 1.00 88.06 88 GLY A C 1
ATOM 657 O O . GLY A 1 88 ? 33.301 6.213 -3.050 1.00 88.06 88 GLY A O 1
ATOM 658 N N . ASP A 1 89 ? 32.767 7.675 -1.428 1.00 84.19 89 ASP A N 1
ATOM 659 C CA . ASP A 1 89 ? 33.238 6.842 -0.310 1.00 84.19 89 ASP A CA 1
ATOM 660 C C . ASP A 1 89 ? 32.212 5.789 0.157 1.00 84.19 89 ASP A C 1
ATOM 662 O O . ASP A 1 89 ? 32.549 4.906 0.944 1.00 84.19 89 ASP A O 1
ATOM 666 N N . VAL A 1 90 ? 30.975 5.823 -0.357 1.00 82.06 90 VAL A N 1
ATOM 667 C CA . VAL A 1 90 ? 29.913 4.880 0.030 1.00 82.06 90 VAL A CA 1
ATOM 668 C C . VAL A 1 90 ? 30.009 3.593 -0.795 1.00 82.06 90 VAL A C 1
ATOM 670 O O . VAL A 1 90 ? 29.784 3.597 -2.010 1.00 82.06 90 VAL A O 1
ATOM 673 N N . GLN A 1 91 ? 30.327 2.478 -0.133 1.00 82.19 91 GLN A N 1
ATOM 674 C CA . GLN A 1 91 ? 30.371 1.129 -0.706 1.00 82.19 91 GLN A CA 1
ATOM 675 C C . GLN A 1 91 ? 29.094 0.347 -0.365 1.00 82.19 91 GLN A C 1
ATOM 677 O O . GLN A 1 91 ? 28.576 0.455 0.739 1.00 82.19 91 GLN A O 1
ATOM 682 N N . GLY A 1 92 ? 28.634 -0.500 -1.290 1.00 66.19 92 GLY A N 1
ATOM 683 C CA . GLY A 1 92 ? 27.500 -1.396 -1.048 1.00 66.19 92 GLY A CA 1
ATOM 684 C C . GLY A 1 92 ? 26.130 -0.738 -1.237 1.00 66.19 92 GLY A C 1
ATOM 685 O O . GLY A 1 92 ? 25.990 0.480 -1.308 1.00 66.19 92 GLY A O 1
ATOM 686 N N . CYS A 1 93 ? 25.104 -1.573 -1.388 1.00 68.12 93 CYS A N 1
ATOM 687 C CA . CYS A 1 93 ? 23.727 -1.138 -1.658 1.00 68.12 93 CYS A CA 1
ATOM 688 C C . CYS A 1 93 ? 22.838 -1.091 -0.411 1.00 68.12 93 CYS A C 1
ATOM 690 O O . CYS A 1 93 ? 21.656 -0.791 -0.538 1.00 68.12 93 CYS A O 1
ATOM 692 N N . ASP A 1 94 ? 23.368 -1.453 0.757 1.00 63.00 94 ASP A N 1
ATOM 693 C CA . ASP A 1 94 ? 22.608 -1.612 2.002 1.00 63.00 94 ASP A CA 1
ATOM 694 C C . ASP A 1 94 ? 22.773 -0.431 2.971 1.00 63.00 94 ASP A C 1
ATOM 696 O O . ASP A 1 94 ? 22.246 -0.469 4.078 1.00 63.00 94 ASP A O 1
ATOM 700 N N . GLY A 1 95 ? 23.482 0.628 2.562 1.00 53.47 95 GLY A N 1
ATOM 701 C CA . GLY A 1 95 ? 23.669 1.825 3.382 1.00 53.47 95 GLY A CA 1
ATOM 702 C C . GLY A 1 95 ? 24.500 1.599 4.648 1.00 53.47 95 GLY A C 1
ATOM 703 O O . GLY A 1 95 ? 24.519 2.476 5.509 1.00 53.47 95 GLY A O 1
ATOM 704 N N . THR A 1 96 ? 25.194 0.464 4.781 1.00 42.28 96 THR A N 1
ATOM 705 C CA . THR A 1 96 ? 26.069 0.230 5.930 1.00 42.28 96 THR A CA 1
ATOM 706 C C . THR A 1 96 ? 27.423 0.883 5.672 1.00 42.28 96 THR A C 1
ATOM 708 O O . THR A 1 96 ? 28.195 0.427 4.829 1.00 42.28 96 THR A O 1
ATOM 711 N N . GLU A 1 97 ? 27.739 1.951 6.407 1.00 42.41 97 GLU A N 1
ATOM 712 C CA . GLU A 1 97 ? 29.105 2.471 6.503 1.00 42.41 97 GLU A CA 1
ATOM 713 C C . GLU A 1 97 ? 30.026 1.360 7.031 1.00 42.41 97 GLU A C 1
ATOM 715 O O . GLU A 1 97 ? 30.044 1.051 8.224 1.00 42.41 97 GLU A O 1
ATOM 720 N N . VAL A 1 98 ? 30.796 0.721 6.148 1.00 45.41 98 VAL A N 1
ATOM 721 C CA . VAL A 1 98 ? 31.753 -0.313 6.557 1.00 45.41 98 VAL A CA 1
ATOM 722 C C . VAL A 1 98 ? 33.032 0.358 7.061 1.00 45.41 98 VAL A C 1
ATOM 724 O O . VAL A 1 98 ? 34.041 0.448 6.364 1.00 45.41 98 VAL A O 1
ATOM 727 N N . GLY A 1 99 ? 32.994 0.832 8.306 1.00 43.31 99 GLY A N 1
ATOM 728 C CA . GLY A 1 99 ? 34.199 0.987 9.120 1.00 43.31 99 GLY A CA 1
ATOM 729 C C . GLY A 1 99 ? 34.792 -0.392 9.463 1.00 43.31 99 GLY A C 1
ATOM 730 O O . GLY A 1 99 ? 34.060 -1.383 9.537 1.00 43.31 99 GLY A O 1
ATOM 731 N N . PRO A 1 100 ? 36.114 -0.519 9.669 1.00 54.12 100 PRO A N 1
ATOM 732 C CA . PRO A 1 100 ? 36.750 -1.820 9.775 1.00 54.12 100 PRO A CA 1
ATOM 733 C C . PRO A 1 100 ? 36.664 -2.335 11.211 1.00 54.12 100 PRO A C 1
ATOM 735 O O . PRO A 1 100 ? 37.602 -2.123 11.960 1.00 54.12 100 PRO A O 1
ATOM 738 N N . HIS A 1 101 ? 35.608 -3.049 11.606 1.00 43.38 101 HIS A N 1
ATOM 739 C CA . HIS A 1 101 ? 35.720 -4.025 12.698 1.00 43.38 101 HIS A CA 1
ATOM 740 C C . HIS A 1 101 ? 34.735 -5.188 12.554 1.00 43.38 101 HIS A C 1
ATOM 742 O O . HIS A 1 101 ? 33.522 -5.039 12.483 1.00 43.38 101 HIS A O 1
ATOM 748 N N . ILE A 1 102 ? 35.337 -6.373 12.519 1.00 55.31 102 ILE A N 1
ATOM 749 C CA . ILE A 1 102 ? 34.738 -7.692 12.393 1.00 55.31 102 ILE A CA 1
ATOM 750 C C . ILE A 1 102 ? 34.151 -8.088 13.750 1.00 55.31 102 ILE A C 1
ATOM 752 O O . ILE A 1 102 ? 34.905 -8.308 14.695 1.00 55.31 102 ILE A O 1
ATOM 756 N N . VAL A 1 103 ? 32.835 -8.263 13.828 1.00 39.31 103 VAL A N 1
ATOM 757 C CA . VAL A 1 103 ? 32.215 -9.204 14.769 1.00 39.31 103 VAL A CA 1
ATOM 758 C C . VAL A 1 103 ? 31.205 -10.013 13.973 1.00 39.31 103 VAL A C 1
ATOM 760 O O . VAL A 1 103 ? 30.095 -9.575 13.694 1.00 39.31 103 VAL A O 1
ATOM 763 N N . SER A 1 104 ? 31.635 -11.203 13.562 1.00 48.28 104 SER A N 1
ATOM 764 C CA . SER A 1 104 ? 30.739 -12.238 13.070 1.00 48.28 104 SER A CA 1
ATOM 765 C C . SER A 1 104 ? 30.127 -12.912 14.294 1.00 48.28 104 SER A C 1
ATOM 767 O O . SER A 1 104 ? 30.703 -13.836 14.863 1.00 48.28 104 SER A O 1
ATOM 769 N N . THR A 1 105 ? 28.983 -12.409 14.746 1.00 39.16 105 THR A N 1
ATOM 770 C CA . THR A 1 105 ? 28.022 -13.264 15.432 1.00 39.16 105 THR A CA 1
ATOM 771 C C . THR A 1 105 ? 27.267 -14.017 14.350 1.00 39.16 105 THR A C 1
ATOM 773 O O . THR A 1 105 ? 26.840 -13.442 13.348 1.00 39.16 105 THR A O 1
ATOM 776 N N . HIS A 1 106 ? 27.163 -15.331 14.513 1.00 48.91 106 HIS A N 1
ATOM 777 C CA . HIS A 1 106 ? 26.244 -16.143 13.736 1.00 48.91 106 HIS A CA 1
ATOM 778 C C . HIS A 1 106 ? 24.839 -15.651 14.098 1.00 48.91 106 HIS A C 1
ATOM 780 O O . HIS A 1 106 ? 24.295 -16.015 15.134 1.00 48.91 106 HIS A O 1
ATOM 786 N N . VAL A 1 107 ? 24.328 -14.702 13.315 1.00 46.28 107 VAL A N 1
ATOM 787 C CA . VAL A 1 107 ? 22.929 -14.302 13.355 1.00 46.28 107 VAL A CA 1
ATOM 788 C C . VAL A 1 107 ? 22.195 -15.497 12.773 1.00 46.28 107 VAL A C 1
ATOM 790 O O . VAL A 1 107 ? 22.333 -15.780 11.580 1.00 46.28 107 VAL A O 1
ATOM 793 N N . ASP A 1 108 ? 21.498 -16.241 13.632 1.00 34.47 108 ASP A N 1
ATOM 794 C CA . ASP A 1 108 ? 20.471 -17.178 13.189 1.00 34.47 108 ASP A CA 1
ATOM 795 C C . ASP A 1 108 ? 19.658 -16.490 12.082 1.00 34.47 108 ASP A C 1
ATOM 797 O O . ASP A 1 108 ? 19.381 -15.291 12.216 1.00 34.47 108 ASP A O 1
ATOM 801 N N . PRO A 1 109 ? 19.324 -17.177 10.967 1.00 38.44 109 PRO A N 1
ATOM 802 C CA . PRO A 1 109 ? 18.519 -16.575 9.912 1.00 38.44 109 PRO A CA 1
ATOM 803 C C . PRO A 1 109 ? 17.342 -15.887 10.593 1.00 38.44 109 PRO A C 1
ATOM 805 O O . PRO A 1 109 ? 16.700 -16.568 11.398 1.00 38.44 109 PRO A O 1
ATOM 808 N N . PRO A 1 110 ? 17.096 -14.579 10.359 1.00 37.59 110 PRO A N 1
ATOM 809 C CA . PRO A 1 110 ? 16.003 -13.904 11.033 1.00 37.59 110 PRO A CA 1
ATOM 810 C C . PRO A 1 110 ? 14.787 -14.794 10.840 1.00 37.59 110 PRO A C 1
ATOM 812 O O . PRO A 1 110 ? 14.491 -15.177 9.697 1.00 37.59 110 PRO A O 1
ATOM 815 N N . GLU A 1 111 ? 14.168 -15.214 11.950 1.00 35.16 111 GLU A N 1
ATOM 816 C CA . GLU A 1 111 ? 12.859 -15.845 11.895 1.00 35.16 111 GLU A CA 1
ATOM 817 C C . GLU A 1 111 ? 12.069 -15.022 10.890 1.00 35.16 111 GLU A C 1
ATOM 819 O O . GLU A 1 111 ? 12.012 -13.795 10.997 1.00 35.16 111 GLU A O 1
ATOM 824 N N . ARG A 1 112 ? 11.608 -15.669 9.815 1.00 36.97 112 ARG A N 1
ATOM 825 C CA . ARG A 1 112 ? 10.853 -14.979 8.778 1.00 36.97 112 ARG A CA 1
ATOM 826 C C . ARG A 1 112 ? 9.540 -14.584 9.425 1.00 36.97 112 ARG A C 1
ATOM 828 O O . ARG A 1 112 ? 8.567 -15.326 9.317 1.00 36.97 112 ARG A O 1
ATOM 835 N N . THR A 1 113 ? 9.522 -13.450 10.118 1.00 37.47 113 THR A N 1
ATOM 836 C CA . THR A 1 113 ? 8.297 -12.802 10.544 1.00 37.47 113 THR A CA 1
ATOM 837 C C . THR A 1 113 ? 7.459 -12.711 9.279 1.00 37.47 113 THR A C 1
ATOM 839 O O . THR A 1 113 ? 7.958 -12.170 8.282 1.00 37.47 113 THR A O 1
ATOM 842 N N . PRO A 1 114 ? 6.259 -13.316 9.243 1.00 49.28 114 PRO A N 1
ATOM 843 C CA . PRO A 1 114 ? 5.392 -13.207 8.086 1.00 49.28 114 PRO A CA 1
ATOM 844 C C . PRO A 1 114 ? 5.302 -11.726 7.744 1.00 49.28 114 PRO A C 1
ATOM 846 O O . PRO A 1 114 ? 4.965 -10.917 8.610 1.00 49.28 114 PRO A O 1
ATOM 849 N N . ILE A 1 115 ? 5.704 -11.358 6.528 1.00 60.06 115 ILE A N 1
ATOM 850 C CA . ILE A 1 115 ? 5.605 -9.975 6.075 1.00 60.06 115 ILE A CA 1
ATOM 851 C C . ILE A 1 115 ? 4.117 -9.660 6.171 1.00 60.06 115 ILE A C 1
ATOM 853 O O . ILE A 1 115 ? 3.323 -10.273 5.456 1.00 60.06 115 ILE A O 1
ATOM 857 N N . ALA A 1 116 ? 3.735 -8.800 7.119 1.00 76.94 116 ALA A N 1
ATOM 858 C CA . ALA A 1 116 ? 2.342 -8.421 7.285 1.00 76.94 116 ALA A CA 1
ATOM 859 C C . ALA A 1 116 ? 1.817 -7.970 5.913 1.00 76.94 116 ALA A C 1
ATOM 861 O O . ALA A 1 116 ? 2.526 -7.204 5.246 1.00 76.94 116 ALA A O 1
ATOM 862 N N . PRO A 1 117 ? 0.630 -8.431 5.480 1.00 91.12 117 PRO A N 1
ATOM 863 C CA . PRO A 1 117 ? 0.112 -8.104 4.163 1.00 91.12 117 PRO A CA 1
ATOM 864 C C . PRO A 1 117 ? 0.210 -6.605 3.852 1.00 91.12 117 PRO A C 1
ATOM 866 O O . PRO A 1 117 ? -0.015 -5.744 4.714 1.00 91.12 117 PRO A O 1
ATOM 869 N N . VAL A 1 118 ? 0.594 -6.304 2.615 1.00 94.56 118 VAL A N 1
ATOM 870 C CA . VAL A 1 118 ? 0.770 -4.944 2.109 1.00 94.56 118 VAL A CA 1
ATOM 871 C C . VAL A 1 118 ? -0.587 -4.400 1.690 1.00 94.56 118 VAL A C 1
ATOM 873 O O . VAL A 1 118 ? -1.244 -4.951 0.807 1.00 94.56 118 VAL A O 1
ATOM 876 N N . ASN A 1 119 ? -1.002 -3.287 2.284 1.00 97.81 119 ASN A N 1
ATOM 877 C CA . ASN A 1 119 ? -2.235 -2.633 1.880 1.00 97.81 119 ASN A CA 1
ATOM 878 C C . ASN A 1 119 ? -2.044 -1.891 0.553 1.00 97.81 119 ASN A C 1
ATOM 880 O O . ASN A 1 119 ? -1.439 -0.822 0.518 1.00 97.81 119 ASN A O 1
ATOM 884 N N . VAL A 1 120 ? -2.595 -2.410 -0.542 1.00 98.00 120 VAL A N 1
ATOM 885 C CA . VAL A 1 120 ? -2.388 -1.839 -1.884 1.00 98.00 120 VAL A CA 1
ATOM 886 C C . VAL A 1 120 ? -2.988 -0.446 -2.065 1.00 98.00 120 VAL A C 1
ATOM 888 O O . VAL A 1 120 ? -2.601 0.257 -2.996 1.00 98.00 120 VAL A O 1
ATOM 891 N N . ASN A 1 121 ? -3.886 -0.010 -1.180 1.00 98.38 121 ASN A N 1
ATOM 892 C CA . ASN A 1 121 ? -4.468 1.330 -1.211 1.00 98.38 121 ASN A CA 1
ATOM 893 C C . ASN A 1 121 ? -3.611 2.378 -0.486 1.00 98.38 121 ASN A C 1
ATOM 895 O O . ASN A 1 121 ? -3.704 3.557 -0.817 1.00 98.38 121 ASN A O 1
ATOM 899 N N . LEU A 1 122 ? -2.752 1.961 0.452 1.00 96.56 122 LEU A N 1
ATOM 900 C CA . LEU A 1 122 ? -1.950 2.859 1.303 1.00 96.56 122 LEU A CA 1
ATOM 901 C C . LEU A 1 122 ? -0.433 2.655 1.181 1.00 96.56 122 LEU A C 1
ATOM 903 O O . LEU A 1 122 ? 0.351 3.465 1.683 1.00 96.56 122 LEU A O 1
ATOM 907 N N . ALA A 1 123 ? -0.010 1.570 0.538 1.00 95.81 123 ALA A N 1
ATOM 908 C CA . ALA A 1 123 ? 1.392 1.211 0.416 1.00 95.81 123 ALA A CA 1
ATOM 909 C C . ALA A 1 123 ? 2.184 2.243 -0.391 1.00 95.81 123 ALA A C 1
ATOM 911 O O . ALA A 1 123 ? 1.665 2.835 -1.348 1.00 95.81 123 ALA A O 1
ATOM 912 N N . SER A 1 124 ? 3.445 2.429 -0.008 1.00 90.62 124 SER A N 1
ATOM 913 C CA . SER A 1 124 ? 4.436 3.183 -0.769 1.00 90.62 124 SER A CA 1
ATOM 914 C C . SER A 1 124 ? 4.875 2.410 -2.015 1.00 90.62 124 SER A C 1
ATOM 916 O O . SER A 1 124 ? 4.582 1.223 -2.176 1.00 90.62 124 SER A O 1
ATOM 918 N N . LEU A 1 125 ? 5.612 3.079 -2.905 1.00 88.06 125 LEU A N 1
ATOM 919 C CA . LEU A 1 125 ? 6.191 2.425 -4.077 1.00 88.06 125 LEU A CA 1
ATOM 920 C C . LEU A 1 125 ? 7.093 1.250 -3.670 1.00 88.06 125 LEU A C 1
ATOM 922 O O . LEU A 1 125 ? 6.947 0.163 -4.220 1.00 88.06 125 LEU A O 1
ATOM 926 N N . ASP A 1 126 ? 7.967 1.447 -2.684 1.00 83.56 126 ASP A N 1
ATOM 927 C CA . ASP A 1 126 ? 8.919 0.424 -2.239 1.00 83.56 126 ASP A CA 1
ATOM 928 C C . ASP A 1 126 ? 8.217 -0.781 -1.601 1.00 83.56 126 ASP A C 1
ATOM 930 O O . ASP A 1 126 ? 8.565 -1.928 -1.883 1.00 83.56 126 ASP A O 1
ATOM 934 N N . GLU A 1 127 ? 7.174 -0.536 -0.802 1.00 87.25 127 GLU A N 1
ATOM 935 C CA . GLU A 1 127 ? 6.351 -1.599 -0.213 1.00 87.25 127 GLU A CA 1
ATOM 936 C C . GLU A 1 127 ? 5.624 -2.413 -1.296 1.00 87.25 127 GLU A C 1
ATOM 938 O O . GLU A 1 127 ? 5.536 -3.636 -1.198 1.00 87.25 127 GLU A O 1
ATOM 943 N N . LEU A 1 128 ? 5.146 -1.762 -2.364 1.00 93.12 128 LEU A N 1
ATOM 944 C CA . LEU A 1 128 ? 4.537 -2.448 -3.507 1.00 93.12 128 LEU A CA 1
ATOM 945 C C . LEU A 1 128 ? 5.567 -3.226 -4.335 1.00 93.12 128 LEU A C 1
ATOM 947 O O . LEU A 1 128 ? 5.263 -4.322 -4.797 1.00 93.12 128 LEU A O 1
ATOM 951 N N . VAL A 1 129 ? 6.779 -2.696 -4.521 1.00 88.00 129 VAL A N 1
ATOM 952 C CA . VAL A 1 129 ? 7.873 -3.378 -5.242 1.00 88.00 129 VAL A CA 1
ATOM 953 C C . VAL A 1 129 ? 8.366 -4.619 -4.495 1.00 88.00 129 VAL A C 1
ATOM 955 O O . VAL A 1 129 ? 8.862 -5.558 -5.118 1.00 88.00 129 VAL A O 1
ATOM 958 N N . ALA A 1 130 ? 8.207 -4.658 -3.172 1.00 86.75 130 ALA A N 1
ATOM 959 C CA . ALA A 1 130 ? 8.521 -5.838 -2.374 1.00 86.75 130 ALA A CA 1
ATOM 960 C C . ALA A 1 130 ? 7.557 -7.015 -2.630 1.00 86.75 130 ALA A C 1
ATOM 962 O O . ALA A 1 130 ? 7.882 -8.156 -2.289 1.00 86.75 130 ALA A O 1
ATOM 963 N N . LEU A 1 131 ? 6.388 -6.774 -3.240 1.00 90.25 131 LEU A N 1
ATOM 964 C CA . LEU A 1 131 ? 5.430 -7.832 -3.537 1.00 90.25 131 LEU A CA 1
ATOM 965 C C . LEU A 1 131 ? 5.932 -8.749 -4.663 1.00 90.25 131 LEU A C 1
ATOM 967 O O . LEU A 1 131 ? 6.448 -8.287 -5.689 1.00 90.25 131 LEU A O 1
ATOM 971 N N . PRO A 1 132 ? 5.720 -10.073 -4.547 1.00 88.50 132 PRO A N 1
ATOM 972 C CA . PRO A 1 132 ? 6.080 -10.989 -5.616 1.00 88.50 132 PRO A CA 1
ATOM 973 C C . PRO A 1 132 ? 5.354 -10.602 -6.910 1.00 88.50 132 PRO A C 1
ATOM 975 O O . PRO A 1 132 ? 4.180 -10.259 -6.901 1.00 88.50 132 PRO A O 1
ATOM 978 N N . ARG A 1 133 ? 6.037 -10.693 -8.059 1.00 91.44 133 ARG A N 1
ATOM 979 C CA . ARG A 1 133 ? 5.482 -10.382 -9.400 1.00 91.44 133 ARG A CA 1
ATOM 980 C C . ARG A 1 133 ? 5.134 -8.902 -9.640 1.00 91.44 133 ARG A C 1
ATOM 982 O O . ARG A 1 133 ? 4.728 -8.571 -10.763 1.00 91.44 133 ARG A O 1
ATOM 989 N N . ILE A 1 134 ? 5.344 -8.022 -8.663 1.00 91.06 134 ILE A N 1
ATOM 990 C CA . ILE A 1 134 ? 5.143 -6.578 -8.783 1.00 91.06 134 ILE A CA 1
ATOM 991 C C . ILE A 1 134 ? 6.510 -5.896 -8.841 1.00 91.06 134 ILE A C 1
ATOM 993 O O . ILE A 1 134 ? 7.184 -5.697 -7.843 1.00 91.06 134 ILE A O 1
ATOM 997 N N . GLY A 1 135 ? 6.946 -5.559 -10.055 1.00 82.94 135 GLY A N 1
ATOM 998 C CA . GLY A 1 135 ? 8.127 -4.716 -10.255 1.00 82.94 135 GLY A CA 1
ATOM 999 C C . GLY A 1 135 ? 7.781 -3.220 -10.235 1.00 82.94 135 GLY A C 1
ATOM 1000 O O . GLY A 1 135 ? 6.596 -2.875 -10.257 1.00 82.94 135 GLY A O 1
ATOM 1001 N N . PRO A 1 136 ? 8.787 -2.327 -10.316 1.00 84.06 136 PRO A N 1
ATOM 1002 C CA . PRO A 1 136 ? 8.605 -0.871 -10.241 1.00 84.06 136 PRO A CA 1
ATOM 1003 C C . PRO A 1 136 ? 7.528 -0.313 -11.179 1.00 84.06 136 PRO A C 1
ATOM 1005 O O . PRO A 1 136 ? 6.702 0.494 -10.768 1.00 84.06 136 PRO A O 1
ATOM 1008 N N . THR A 1 137 ? 7.469 -0.796 -12.425 1.00 90.62 137 THR A N 1
ATOM 1009 C CA . THR A 1 137 ? 6.457 -0.360 -13.400 1.00 90.62 137 THR A CA 1
ATOM 1010 C C . THR A 1 137 ? 5.032 -0.699 -12.960 1.00 90.62 137 THR A C 1
ATOM 1012 O O . THR A 1 137 ? 4.144 0.138 -13.074 1.00 90.62 137 THR A O 1
ATOM 1015 N N . ARG A 1 138 ? 4.806 -1.914 -12.441 1.00 93.88 138 ARG A N 1
ATOM 1016 C CA . ARG A 1 138 ? 3.483 -2.338 -11.956 1.00 93.88 138 ARG A CA 1
ATOM 1017 C C . ARG A 1 138 ? 3.122 -1.642 -10.650 1.00 93.88 138 ARG A C 1
ATOM 1019 O O . ARG A 1 138 ? 1.984 -1.224 -10.504 1.00 93.88 138 ARG A O 1
ATOM 1026 N N . ALA A 1 139 ? 4.082 -1.477 -9.743 1.00 95.31 139 ALA A N 1
ATOM 1027 C CA . ALA A 1 139 ? 3.888 -0.739 -8.498 1.00 95.31 139 ALA A CA 1
ATOM 1028 C C . ALA A 1 139 ? 3.447 0.709 -8.770 1.00 95.31 139 ALA A C 1
ATOM 1030 O O . ALA A 1 139 ? 2.446 1.165 -8.223 1.00 95.31 139 ALA A O 1
ATOM 1031 N N . GLN A 1 140 ? 4.123 1.398 -9.693 1.00 91.94 140 GLN A N 1
ATOM 1032 C CA . GLN A 1 140 ? 3.731 2.746 -10.095 1.00 91.94 140 GLN A CA 1
ATOM 1033 C C . GLN A 1 140 ? 2.348 2.769 -10.757 1.00 91.94 140 GLN A C 1
ATOM 1035 O O . GLN A 1 140 ? 1.556 3.665 -10.477 1.00 91.94 140 GLN A O 1
ATOM 1040 N N . ALA A 1 141 ? 2.035 1.777 -11.597 1.00 95.75 141 ALA A N 1
ATOM 1041 C CA . ALA A 1 141 ? 0.721 1.666 -12.222 1.00 95.75 141 ALA A CA 1
ATOM 1042 C C . ALA A 1 141 ? -0.398 1.460 -11.186 1.00 95.75 141 ALA A C 1
ATOM 1044 O O . ALA A 1 141 ? -1.441 2.086 -11.313 1.00 95.75 141 ALA A O 1
ATOM 1045 N N . ILE A 1 142 ? -0.171 0.665 -10.132 1.00 98.12 142 ILE A N 1
ATOM 1046 C CA . ILE A 1 142 ? -1.114 0.502 -9.010 1.00 98.12 142 ILE A CA 1
ATOM 1047 C C . ILE A 1 142 ? -1.386 1.851 -8.331 1.00 98.12 142 ILE A C 1
ATOM 1049 O O . ILE A 1 142 ? -2.545 2.187 -8.094 1.00 98.12 142 ILE A O 1
ATOM 1053 N N . ILE A 1 143 ? -0.336 2.631 -8.040 1.00 96.38 143 ILE A N 1
ATOM 1054 C CA . ILE A 1 143 ? -0.464 3.958 -7.413 1.00 96.38 143 ILE A CA 1
ATOM 1055 C C . ILE A 1 143 ? -1.275 4.898 -8.308 1.00 96.38 143 ILE A C 1
ATOM 1057 O O . ILE A 1 143 ? -2.257 5.483 -7.860 1.00 96.38 143 ILE A O 1
ATOM 1061 N N . THR A 1 144 ? -0.911 4.995 -9.586 1.00 95.50 144 THR A N 1
ATOM 1062 C CA . THR A 1 144 ? -1.628 5.840 -10.547 1.00 95.50 144 THR A CA 1
ATOM 1063 C C . THR A 1 144 ? -3.095 5.429 -10.673 1.00 95.50 144 THR A C 1
ATOM 1065 O O . THR A 1 144 ? -3.978 6.282 -10.680 1.00 95.50 144 THR A O 1
ATOM 1068 N N . GLU A 1 145 ? -3.369 4.127 -10.714 1.00 98.44 145 GLU A N 1
ATOM 1069 C CA . GLU A 1 145 ? -4.718 3.588 -10.859 1.00 98.44 145 GLU A CA 1
ATOM 1070 C C . GLU A 1 145 ? -5.604 3.906 -9.642 1.00 98.44 145 GLU A C 1
ATOM 1072 O O . GLU A 1 145 ? -6.754 4.325 -9.809 1.00 98.44 145 GLU A O 1
ATOM 1077 N N . ARG A 1 146 ? -5.084 3.772 -8.409 1.00 97.31 146 ARG A N 1
ATOM 1078 C CA . ARG A 1 146 ? -5.851 4.109 -7.192 1.00 97.31 146 ARG A CA 1
ATOM 1079 C C . ARG A 1 146 ? -6.059 5.613 -7.000 1.00 97.31 146 ARG A C 1
ATOM 1081 O O . ARG A 1 146 ? -7.066 6.025 -6.431 1.00 97.31 146 ARG A O 1
ATOM 1088 N N . GLU A 1 147 ? -5.132 6.436 -7.484 1.00 95.12 147 GLU A N 1
ATOM 1089 C CA . GLU A 1 147 ? -5.242 7.898 -7.426 1.00 95.12 147 GLU A CA 1
ATOM 1090 C C . GLU A 1 147 ? -6.259 8.441 -8.434 1.00 95.12 147 GLU A C 1
ATOM 1092 O O . GLU A 1 147 ? -7.020 9.350 -8.112 1.00 95.12 147 GLU A O 1
ATOM 1097 N N . GLN A 1 148 ? -6.291 7.883 -9.647 1.00 96.69 148 GLN A N 1
ATOM 1098 C CA . GLN A 1 148 ? -7.170 8.365 -10.717 1.00 96.69 148 GLN A CA 1
ATOM 1099 C C . GLN A 1 148 ? -8.602 7.855 -10.586 1.00 96.69 148 GLN A C 1
ATOM 1101 O O . GLN A 1 148 ? -9.546 8.586 -10.878 1.00 96.69 148 GLN A O 1
ATOM 1106 N N . ASN A 1 149 ? -8.763 6.606 -10.153 1.00 96.69 149 ASN A N 1
ATOM 1107 C CA . ASN A 1 149 ? -10.039 5.899 -10.240 1.00 96.69 149 ASN A CA 1
ATOM 1108 C C . ASN A 1 149 ? -10.572 5.440 -8.869 1.00 96.69 149 ASN A C 1
ATOM 1110 O O . ASN A 1 149 ? -11.624 4.810 -8.800 1.00 96.69 149 ASN A O 1
ATOM 1114 N N . GLY A 1 150 ? -9.882 5.791 -7.779 1.00 95.69 150 GLY A N 1
ATOM 1115 C CA . GLY A 1 150 ? -10.272 5.460 -6.408 1.00 95.69 150 GLY A CA 1
ATOM 1116 C C . GLY A 1 150 ? -9.655 4.160 -5.872 1.00 95.69 150 GLY A C 1
ATOM 1117 O O . GLY A 1 150 ? -9.008 3.416 -6.615 1.00 95.69 150 GLY A O 1
ATOM 1118 N N . PRO A 1 151 ? -9.819 3.885 -4.563 1.00 97.62 151 PRO A N 1
ATOM 1119 C CA . PRO A 1 151 ? -9.231 2.713 -3.923 1.00 97.62 151 PRO A CA 1
ATOM 1120 C C . PRO A 1 151 ? -9.828 1.410 -4.467 1.00 97.62 151 PRO A C 1
ATOM 1122 O O . PRO A 1 151 ? -10.980 1.363 -4.889 1.00 97.62 151 PRO A O 1
ATOM 1125 N N . PHE A 1 152 ? -9.045 0.338 -4.417 1.00 98.50 152 PHE A N 1
ATOM 1126 C CA . PHE A 1 152 ? -9.503 -1.023 -4.692 1.00 98.50 152 PHE A CA 1
ATOM 1127 C C . PHE A 1 152 ? -10.404 -1.510 -3.547 1.00 98.50 152 PHE A C 1
ATOM 1129 O O . PHE A 1 152 ? -10.046 -1.337 -2.381 1.00 98.50 152 PHE A O 1
ATOM 1136 N N . GLU A 1 153 ? -11.547 -2.131 -3.838 1.00 97.06 153 GLU A N 1
ATOM 1137 C CA . GLU A 1 153 ? -12.457 -2.653 -2.804 1.00 97.06 153 GLU A CA 1
ATOM 1138 C C . GLU A 1 153 ? -12.169 -4.118 -2.458 1.00 97.06 153 GLU A C 1
ATOM 1140 O O . GLU A 1 153 ? -12.498 -4.583 -1.357 1.00 97.06 153 GLU A O 1
ATOM 1145 N N . SER A 1 154 ? -11.525 -4.816 -3.392 1.00 97.69 154 SER A N 1
ATOM 1146 C CA . SER A 1 154 ? -11.112 -6.210 -3.344 1.00 97.69 154 SER A CA 1
ATOM 1147 C C . SER A 1 154 ? -9.757 -6.412 -4.036 1.00 97.69 154 SER A C 1
ATOM 1149 O O . SER A 1 154 ? -9.267 -5.550 -4.764 1.00 97.69 154 SER A O 1
ATOM 1151 N N . ALA A 1 155 ? -9.133 -7.572 -3.821 1.00 97.44 155 ALA A N 1
ATOM 1152 C CA . ALA A 1 155 ? -7.905 -7.933 -4.533 1.00 97.44 155 ALA A CA 1
ATOM 1153 C C . ALA A 1 155 ? -8.129 -8.087 -6.051 1.00 97.44 155 ALA A C 1
ATOM 1155 O O . ALA A 1 155 ? -7.228 -7.781 -6.830 1.00 97.44 155 ALA A O 1
ATOM 1156 N N . ASP A 1 156 ? -9.319 -8.529 -6.467 1.00 98.00 156 ASP A N 1
ATOM 1157 C CA . ASP A 1 156 ? -9.667 -8.733 -7.880 1.00 98.00 156 ASP A CA 1
ATOM 1158 C C . ASP A 1 156 ? -9.756 -7.397 -8.625 1.00 98.00 156 ASP A C 1
ATOM 1160 O O . ASP A 1 156 ? -9.367 -7.300 -9.789 1.00 98.00 156 ASP A O 1
ATOM 1164 N N . ASP A 1 157 ? -10.128 -6.324 -7.922 1.00 98.25 157 ASP A N 1
ATOM 1165 C CA . ASP A 1 157 ? -10.097 -4.974 -8.479 1.00 98.25 157 ASP A CA 1
ATOM 1166 C C . ASP A 1 157 ? -8.684 -4.525 -8.853 1.00 98.25 157 ASP A C 1
ATOM 1168 O O . ASP A 1 157 ? -8.537 -3.481 -9.456 1.00 98.25 157 ASP A O 1
ATOM 1172 N N . ILE A 1 158 ? -7.606 -5.241 -8.545 1.00 98.06 158 ILE A N 1
ATOM 1173 C CA . ILE A 1 158 ? -6.275 -4.844 -9.029 1.00 98.06 158 ILE A CA 1
ATOM 1174 C C . ILE A 1 158 ? -6.145 -5.099 -10.546 1.00 98.06 158 ILE A C 1
ATOM 1176 O O . ILE A 1 158 ? -5.302 -4.492 -11.204 1.00 98.06 158 ILE A O 1
ATOM 1180 N N . GLU A 1 159 ? -7.019 -5.911 -11.152 1.00 98.06 159 GLU A N 1
ATOM 1181 C CA . GLU A 1 159 ? -7.011 -6.194 -12.598 1.00 98.06 159 GLU A CA 1
ATOM 1182 C C . GLU A 1 159 ? -7.318 -4.974 -13.492 1.00 98.06 159 GLU A C 1
ATOM 1184 O O . GLU A 1 159 ? -6.999 -4.991 -14.680 1.00 98.06 159 GLU A O 1
ATOM 1189 N N . ARG A 1 160 ? -7.868 -3.876 -12.945 1.00 97.62 160 ARG A N 1
ATOM 1190 C CA . ARG A 1 160 ? -7.988 -2.576 -13.664 1.00 97.62 160 ARG A CA 1
ATOM 1191 C C . ARG A 1 160 ? -6.620 -1.951 -13.959 1.00 97.62 160 ARG A C 1
ATOM 1193 O O . ARG A 1 160 ? -6.519 -1.125 -14.860 1.00 97.62 160 ARG A O 1
ATOM 1200 N N . VAL A 1 161 ? -5.560 -2.360 -13.257 1.00 97.88 161 VAL A N 1
ATOM 1201 C CA . VAL A 1 161 ? -4.197 -1.878 -13.502 1.00 97.88 161 VAL A CA 1
ATOM 1202 C C . VAL A 1 161 ? -3.634 -2.516 -14.772 1.00 97.88 161 VAL A C 1
ATOM 1204 O O . VAL A 1 161 ? -3.404 -3.726 -14.842 1.00 97.88 161 VAL A O 1
ATOM 1207 N N . SER A 1 162 ? -3.315 -1.688 -15.769 1.00 89.56 162 SER A N 1
ATOM 1208 C CA . SER A 1 162 ? -2.709 -2.157 -17.020 1.00 89.56 162 SER A CA 1
ATOM 1209 C C . SER A 1 162 ? -1.453 -3.008 -16.775 1.00 89.56 162 SER A C 1
ATOM 1211 O O . SER A 1 162 ? -0.504 -2.596 -16.103 1.00 89.56 162 SER A O 1
ATOM 1213 N N . GLY A 1 163 ? -1.440 -4.221 -17.335 1.00 90.31 163 GLY A N 1
ATOM 1214 C CA . GLY A 1 163 ? -0.332 -5.171 -17.193 1.00 90.31 163 GLY A CA 1
ATOM 1215 C C . GLY A 1 163 ? -0.381 -6.053 -15.939 1.00 90.31 163 GLY A C 1
ATOM 1216 O O . GLY A 1 163 ? 0.564 -6.828 -15.725 1.00 90.31 163 GLY A O 1
ATOM 1217 N N . ILE A 1 164 ? -1.453 -5.976 -15.142 1.00 96.56 164 ILE A N 1
ATOM 1218 C CA . ILE A 1 164 ? -1.792 -6.919 -14.072 1.00 96.56 164 ILE A CA 1
ATOM 1219 C C . ILE A 1 164 ? -3.048 -7.687 -14.492 1.00 96.56 164 ILE A C 1
ATOM 1221 O O . ILE A 1 164 ? -4.070 -7.094 -14.800 1.00 96.56 164 ILE A O 1
ATOM 1225 N N . GLY A 1 165 ? -2.953 -9.015 -14.537 1.00 95.38 165 GLY A N 1
ATOM 1226 C CA . GLY A 1 165 ? -4.087 -9.891 -14.844 1.00 95.38 165 GLY A CA 1
ATOM 1227 C C . GLY A 1 165 ? -4.333 -10.916 -13.734 1.00 95.38 165 GLY A C 1
ATOM 1228 O O . GLY A 1 165 ? -3.563 -10.958 -12.765 1.00 9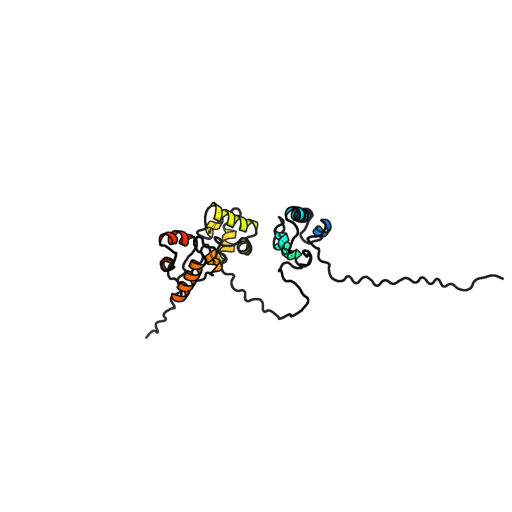5.38 165 GLY A O 1
ATOM 1229 N N . PRO A 1 166 ? -5.315 -11.816 -13.905 1.00 97.12 166 PRO A N 1
ATOM 1230 C CA . PRO A 1 166 ? -5.776 -12.730 -12.855 1.00 97.12 166 PRO A CA 1
ATOM 1231 C C . PRO A 1 166 ? -4.661 -13.616 -12.289 1.00 97.12 166 PRO A C 1
ATOM 1233 O O . PRO A 1 166 ? -4.552 -13.813 -11.084 1.00 97.12 166 PRO A O 1
ATOM 1236 N N . ALA A 1 167 ? -3.739 -14.089 -13.136 1.00 96.56 167 ALA A N 1
ATOM 1237 C CA . ALA A 1 167 ? -2.596 -14.890 -12.687 1.00 96.56 167 ALA A CA 1
ATOM 1238 C C . ALA A 1 167 ? -1.601 -14.107 -11.805 1.00 96.56 167 ALA A C 1
ATOM 1240 O O . ALA A 1 167 ? -0.870 -14.696 -11.004 1.00 96.56 167 ALA A O 1
ATOM 1241 N N . THR A 1 168 ? -1.513 -12.786 -11.975 1.00 96.31 168 THR A N 1
ATOM 1242 C CA . THR A 1 168 ? -0.710 -11.927 -11.100 1.00 96.31 168 THR A CA 1
ATOM 1243 C C . THR A 1 168 ? -1.438 -11.695 -9.787 1.00 96.31 168 THR A C 1
ATOM 1245 O O . THR A 1 168 ? -0.812 -11.908 -8.753 1.00 96.31 168 THR A O 1
ATOM 1248 N N . VAL A 1 169 ? -2.730 -11.348 -9.830 1.00 98.06 169 VAL A N 1
ATOM 1249 C CA . VAL A 1 169 ? -3.566 -11.147 -8.634 1.00 98.06 169 VAL A CA 1
ATOM 1250 C C . VAL A 1 169 ? -3.555 -12.387 -7.745 1.00 98.06 169 VAL A C 1
ATOM 1252 O O . VAL A 1 169 ? -3.235 -12.296 -6.563 1.00 98.06 169 VAL A O 1
ATOM 1255 N N . GLU A 1 170 ? -3.763 -13.567 -8.324 1.00 97.44 170 GLU A N 1
ATOM 1256 C CA . GLU A 1 170 ? -3.736 -14.821 -7.570 1.00 97.44 170 GLU A CA 1
ATOM 1257 C C . GLU A 1 170 ? -2.368 -15.088 -6.926 1.00 97.44 170 GLU A C 1
ATOM 1259 O O . GLU A 1 170 ? -2.270 -15.544 -5.791 1.00 97.44 170 GLU A O 1
ATOM 1264 N N . GLY A 1 171 ? -1.284 -14.721 -7.616 1.00 95.25 171 GLY A N 1
ATOM 1265 C CA . GLY A 1 171 ? 0.073 -14.854 -7.088 1.00 95.25 171 GLY A CA 1
ATOM 1266 C C . GLY A 1 171 ? 0.390 -13.921 -5.914 1.00 95.25 171 GLY A C 1
ATOM 1267 O O . GLY A 1 171 ? 1.314 -14.222 -5.157 1.00 95.25 171 GLY A O 1
ATOM 1268 N N . ILE A 1 172 ? -0.344 -12.813 -5.762 1.00 96.19 172 ILE A N 1
ATOM 1269 C CA . ILE A 1 172 ? -0.119 -11.821 -4.699 1.00 96.19 172 ILE A CA 1
ATOM 1270 C C . ILE A 1 172 ? -1.190 -11.834 -3.609 1.00 96.19 172 ILE A C 1
ATOM 1272 O O . ILE A 1 172 ? -0.963 -11.227 -2.572 1.00 96.19 172 ILE A O 1
ATOM 1276 N N . ARG A 1 173 ? -2.315 -12.537 -3.798 1.00 96.12 173 ARG A N 1
ATOM 1277 C CA . ARG A 1 173 ? -3.520 -12.446 -2.953 1.00 96.12 173 ARG A CA 1
ATOM 1278 C C . ARG A 1 173 ? -3.256 -12.587 -1.450 1.00 96.12 173 ARG A C 1
ATOM 1280 O O . ARG A 1 173 ? -3.792 -11.817 -0.668 1.00 96.12 173 ARG A O 1
ATOM 1287 N N . GLN A 1 174 ? -2.404 -13.530 -1.049 1.00 95.25 174 GLN A N 1
ATOM 1288 C CA . GLN A 1 174 ? -2.054 -13.756 0.365 1.00 95.25 174 GLN A CA 1
ATOM 1289 C C . GLN A 1 174 ? -1.117 -12.688 0.964 1.00 95.25 174 GLN A C 1
ATOM 1291 O O . GLN A 1 174 ? -0.935 -12.632 2.175 1.00 95.25 174 GLN A O 1
ATOM 1296 N N . TRP A 1 175 ? -0.490 -11.870 0.118 1.00 95.62 175 TRP A N 1
ATOM 1297 C CA . TRP A 1 175 ? 0.507 -10.866 0.495 1.00 95.62 175 TRP A CA 1
ATOM 1298 C C . TRP A 1 175 ? -0.074 -9.457 0.552 1.00 95.62 175 TRP A C 1
ATOM 1300 O O . TRP A 1 175 ? 0.656 -8.519 0.864 1.00 95.62 175 TRP A O 1
ATOM 1310 N N . ILE A 1 176 ? -1.357 -9.291 0.221 1.00 97.06 176 ILE A N 1
ATOM 1311 C CA . ILE A 1 176 ? -1.993 -7.984 0.105 1.00 97.06 176 ILE A CA 1
ATOM 1312 C C . ILE A 1 176 ? -3.266 -7.879 0.933 1.00 97.06 176 ILE A C 1
ATOM 1314 O O . ILE A 1 176 ? -3.970 -8.857 1.169 1.00 97.06 176 ILE A O 1
ATOM 1318 N N . THR A 1 177 ? -3.589 -6.651 1.311 1.00 97.19 177 THR A N 1
ATOM 1319 C CA . THR A 1 177 ? -4.914 -6.242 1.780 1.00 97.19 177 THR A CA 1
ATOM 1320 C C . THR A 1 177 ? -5.353 -4.999 1.017 1.00 97.19 177 THR A C 1
ATOM 1322 O O . THR A 1 177 ? -4.563 -4.356 0.328 1.00 97.19 177 THR A O 1
ATOM 1325 N N . VAL A 1 178 ? -6.632 -4.655 1.128 1.00 97.81 178 VAL A N 1
ATOM 1326 C CA . VAL A 1 178 ? -7.204 -3.420 0.561 1.00 97.81 178 VAL A CA 1
ATOM 1327 C C . VAL A 1 178 ? -7.679 -2.445 1.640 1.00 97.81 178 VAL A C 1
ATOM 1329 O O . VAL A 1 178 ? -7.965 -1.285 1.358 1.00 97.81 178 VAL A O 1
ATOM 1332 N N . ARG A 1 179 ? -7.751 -2.899 2.893 1.00 97.50 179 ARG A N 1
ATOM 1333 C CA . ARG A 1 179 ? -8.123 -2.099 4.060 1.00 97.50 179 ARG A CA 1
ATOM 1334 C C . ARG A 1 179 ? -7.165 -2.412 5.209 1.00 97.50 179 ARG A C 1
ATOM 1336 O O . ARG A 1 179 ? -6.677 -3.538 5.308 1.00 97.50 179 ARG A O 1
ATOM 1343 N N . GLU A 1 180 ? -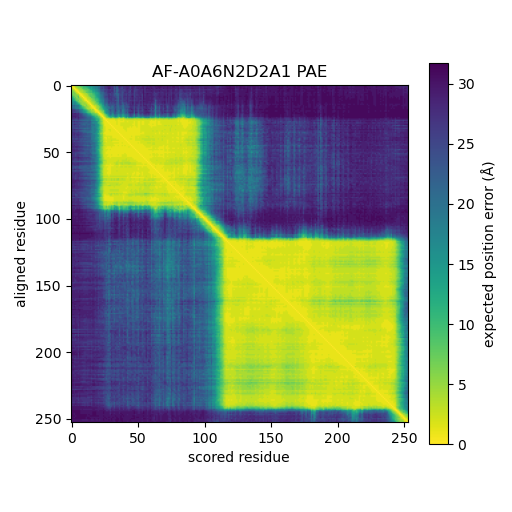6.907 -1.425 6.060 1.00 96.06 180 GLU A N 1
ATOM 1344 C CA . GLU A 1 180 ? -6.204 -1.621 7.330 1.00 96.06 180 GLU A CA 1
ATOM 1345 C C . GLU A 1 180 ? -7.154 -2.228 8.352 1.00 96.06 180 GLU A C 1
ATOM 1347 O O . GLU A 1 180 ? -8.240 -1.696 8.568 1.00 96.06 180 GLU A O 1
ATOM 1352 N N . ASP A 1 181 ? -6.753 -3.311 9.006 1.00 96.56 181 ASP A N 1
ATOM 1353 C CA . ASP A 1 181 ? -7.488 -3.803 10.166 1.00 96.56 181 ASP A CA 1
ATOM 1354 C C . ASP A 1 181 ? -7.117 -2.973 11.396 1.00 96.56 181 ASP A C 1
ATOM 1356 O O . ASP A 1 181 ? -5.961 -2.966 11.824 1.00 96.56 181 ASP A O 1
ATOM 1360 N N . LEU A 1 182 ? -8.097 -2.272 11.967 1.00 96.69 182 LEU A N 1
ATOM 1361 C CA . LEU A 1 182 ? -7.902 -1.405 13.130 1.00 96.69 182 LEU A CA 1
ATOM 1362 C C . LEU A 1 182 ? -7.336 -2.165 14.336 1.00 96.69 182 LEU A C 1
ATOM 1364 O O . LEU A 1 182 ? -6.615 -1.578 15.143 1.00 96.69 182 LEU A O 1
ATOM 1368 N N . ASN A 1 183 ? -7.599 -3.470 14.432 1.00 95.94 183 ASN A N 1
ATOM 1369 C CA . ASN A 1 183 ? -7.129 -4.284 15.547 1.00 95.94 183 ASN A CA 1
ATOM 1370 C C . ASN A 1 183 ? -5.657 -4.697 15.432 1.00 95.94 183 ASN A C 1
ATOM 1372 O O . ASN A 1 183 ? -5.017 -4.936 16.451 1.00 95.94 183 ASN A O 1
ATOM 1376 N N . THR A 1 184 ? -5.085 -4.721 14.226 1.00 93.38 184 THR A N 1
ATOM 1377 C CA . THR A 1 184 ? -3.696 -5.168 14.008 1.00 93.38 184 THR A CA 1
ATOM 1378 C C . THR A 1 184 ? -2.791 -4.105 13.392 1.00 93.38 184 THR A C 1
ATOM 1380 O O . THR A 1 184 ? -1.584 -4.313 13.278 1.00 93.38 184 THR A O 1
ATOM 1383 N N . THR A 1 185 ? -3.349 -2.985 12.933 1.00 94.56 185 THR A N 1
ATOM 1384 C CA . THR A 1 185 ? -2.578 -1.927 12.278 1.00 94.56 185 THR A CA 1
ATOM 1385 C C . THR A 1 185 ? -1.706 -1.143 13.268 1.00 94.56 185 THR A C 1
ATOM 1387 O O . THR A 1 185 ? -1.917 -1.150 14.486 1.00 94.56 185 THR A O 1
ATOM 1390 N N . SER A 1 186 ? -0.696 -0.460 12.731 1.00 93.44 186 SER A N 1
ATOM 1391 C CA . SER A 1 186 ? 0.223 0.388 13.489 1.00 93.44 186 SER A CA 1
ATOM 1392 C C . SER A 1 186 ? -0.139 1.864 13.341 1.00 93.44 186 SER A C 1
ATOM 1394 O O . SER A 1 186 ? -0.829 2.269 12.404 1.00 93.44 186 SER A O 1
ATOM 1396 N N . ARG A 1 187 ? 0.403 2.700 14.232 1.00 94.94 187 ARG A N 1
ATOM 1397 C CA . ARG A 1 187 ? 0.259 4.159 14.151 1.00 94.94 187 ARG A CA 1
ATOM 1398 C C . ARG A 1 187 ? 0.700 4.710 12.794 1.00 94.94 187 ARG A C 1
ATOM 1400 O O . ARG A 1 187 ? -0.021 5.492 12.187 1.00 94.94 187 ARG A O 1
ATOM 1407 N N . ASP A 1 188 ? 1.861 4.279 12.302 1.00 90.50 188 ASP A N 1
ATOM 1408 C CA . ASP A 1 188 ? 2.418 4.777 11.038 1.00 90.50 188 ASP A CA 1
ATOM 1409 C C . ASP A 1 188 ? 1.543 4.425 9.832 1.00 90.50 188 ASP A C 1
ATOM 1411 O O . ASP A 1 188 ? 1.495 5.181 8.864 1.00 90.50 188 ASP A O 1
ATOM 1415 N N . ARG A 1 189 ? 0.827 3.295 9.885 1.00 93.62 189 ARG A N 1
ATOM 1416 C CA . ARG A 1 189 ? -0.142 2.911 8.853 1.00 93.62 189 ARG A CA 1
ATOM 1417 C C . ARG A 1 189 ? -1.443 3.705 8.973 1.00 93.62 189 ARG A C 1
ATOM 1419 O O . ARG A 1 189 ? -1.934 4.189 7.956 1.00 93.62 189 ARG A O 1
ATOM 1426 N N . LEU A 1 190 ? -1.948 3.925 10.191 1.00 96.62 190 LEU A N 1
ATOM 1427 C CA . LEU A 1 190 ? -3.122 4.777 10.438 1.00 96.62 190 LEU A CA 1
ATOM 1428 C C . LEU A 1 190 ? -2.927 6.200 9.911 1.00 96.62 190 LEU A C 1
ATOM 1430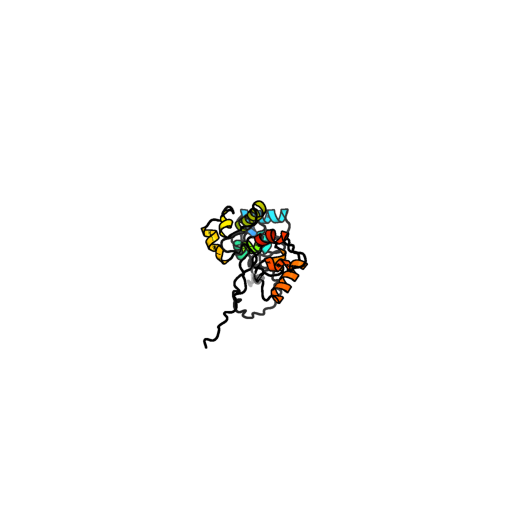 O O . LEU A 1 190 ? -3.833 6.749 9.298 1.00 96.62 190 LEU A O 1
ATOM 1434 N N . LEU A 1 191 ? -1.732 6.773 10.067 1.00 94.25 191 LEU A N 1
ATOM 1435 C CA . LEU A 1 191 ? -1.406 8.110 9.556 1.00 94.25 191 LEU A CA 1
ATOM 1436 C C . LEU A 1 191 ? -1.481 8.240 8.027 1.00 94.25 191 LEU A C 1
ATOM 1438 O O . LEU A 1 191 ? -1.508 9.356 7.510 1.00 94.25 191 LEU A O 1
ATOM 1442 N N . ARG A 1 192 ? -1.497 7.124 7.289 1.00 94.50 192 ARG A N 1
ATOM 1443 C CA . ARG A 1 192 ? -1.673 7.123 5.829 1.00 94.50 192 ARG A CA 1
ATOM 1444 C C . ARG A 1 192 ? -3.143 7.083 5.420 1.00 94.50 192 ARG A C 1
ATOM 1446 O O . ARG A 1 192 ? -3.450 7.356 4.262 1.00 94.50 192 ARG A O 1
ATOM 1453 N N . VAL A 1 193 ? -4.047 6.744 6.339 1.00 96.44 193 VAL A N 1
ATOM 1454 C CA . VAL A 1 193 ? -5.487 6.695 6.078 1.00 96.44 193 VAL A CA 1
ATOM 1455 C C . VAL A 1 193 ? -6.028 8.123 5.932 1.00 96.44 193 VAL A C 1
ATOM 1457 O O . VAL A 1 193 ? -5.880 8.934 6.850 1.00 96.44 193 VAL A O 1
ATOM 1460 N N . PRO A 1 194 ? -6.705 8.458 4.817 1.00 94.81 194 PRO A N 1
ATOM 1461 C CA . PRO A 1 194 ? -7.306 9.775 4.646 1.00 94.81 194 PRO A CA 1
ATOM 1462 C C . PRO A 1 194 ? -8.291 10.119 5.768 1.00 94.81 194 PRO A C 1
ATOM 1464 O O . PRO A 1 194 ? -9.218 9.362 6.048 1.00 94.81 194 PRO A O 1
ATOM 1467 N N . GLY A 1 195 ? -8.101 11.288 6.383 1.00 92.06 195 GLY A N 1
ATOM 1468 C CA . GLY A 1 195 ? -8.925 11.773 7.495 1.00 92.06 195 GLY A CA 1
ATOM 1469 C C . GLY A 1 195 ? -8.398 11.416 8.888 1.00 92.06 195 GLY A C 1
ATOM 1470 O O . GLY A 1 195 ? -8.903 11.960 9.866 1.00 92.06 195 GLY A O 1
ATOM 1471 N N . ILE A 1 196 ? -7.359 10.582 8.997 1.00 95.06 196 ILE A N 1
ATOM 1472 C CA . ILE A 1 196 ? -6.722 10.247 10.274 1.00 95.06 196 ILE A CA 1
ATOM 1473 C C . ILE A 1 196 ? -5.446 11.075 10.440 1.00 95.06 196 ILE A C 1
ATOM 1475 O O . ILE A 1 196 ? -4.515 10.995 9.644 1.00 95.06 196 ILE A O 1
ATOM 1479 N N . ASN A 1 197 ? -5.403 11.890 11.493 1.00 96.25 197 ASN A N 1
ATOM 1480 C CA . ASN A 1 197 ? -4.201 12.614 11.911 1.00 96.25 197 ASN A CA 1
ATOM 1481 C C . ASN A 1 197 ? -3.552 11.925 13.126 1.00 96.25 197 ASN A C 1
ATOM 1483 O O . ASN A 1 197 ? -4.068 10.927 13.622 1.00 96.25 197 ASN A O 1
ATOM 1487 N N . MET A 1 198 ? -2.433 12.464 13.620 1.00 94.50 198 MET A N 1
ATOM 1488 C CA . MET A 1 198 ? -1.711 11.887 14.764 1.00 94.50 198 MET A CA 1
ATOM 1489 C C . MET A 1 198 ? -2.580 11.731 16.013 1.00 94.50 198 MET A C 1
ATOM 1491 O O . MET A 1 198 ? -2.594 10.654 16.596 1.00 94.50 198 MET A O 1
ATOM 1495 N N . ALA A 1 199 ? -3.334 12.767 16.386 1.00 93.31 199 ALA A N 1
ATOM 1496 C CA . ALA A 1 199 ? -4.168 12.731 17.585 1.00 93.31 199 ALA A CA 1
ATOM 1497 C C . ALA A 1 199 ? -5.256 11.651 17.481 1.00 93.31 199 ALA A C 1
ATOM 1499 O O . ALA A 1 199 ? -5.441 10.870 18.407 1.00 93.31 199 ALA A O 1
ATOM 1500 N N . ILE A 1 200 ? -5.915 11.558 16.322 1.00 96.75 200 ILE A N 1
ATOM 1501 C CA . ILE A 1 200 ? -6.919 10.521 16.056 1.00 96.75 200 ILE A CA 1
ATOM 1502 C C . ILE A 1 200 ? -6.267 9.131 16.070 1.00 96.75 200 ILE A C 1
ATOM 1504 O O . ILE A 1 200 ? -6.809 8.211 16.669 1.00 96.75 200 ILE A O 1
ATOM 1508 N N . ALA A 1 201 ? -5.100 8.961 15.440 1.00 97.44 201 ALA A N 1
ATOM 1509 C CA . ALA A 1 201 ? -4.408 7.674 15.393 1.00 97.44 201 ALA A CA 1
ATOM 1510 C C . ALA A 1 201 ? -4.005 7.177 16.790 1.00 97.44 201 ALA A C 1
ATOM 1512 O O . ALA A 1 201 ? -4.200 6.006 17.100 1.00 97.44 201 ALA A O 1
ATOM 1513 N N . GLU A 1 202 ? -3.454 8.050 17.635 1.00 95.06 202 GLU A N 1
ATOM 1514 C CA . GLU A 1 202 ? -3.078 7.702 19.010 1.00 95.06 202 GLU A CA 1
ATOM 1515 C C . GLU A 1 202 ? -4.299 7.337 19.854 1.00 95.06 202 GLU A C 1
ATOM 1517 O O . GLU A 1 202 ? -4.266 6.354 20.592 1.00 95.06 202 GLU A O 1
ATOM 1522 N N . GLU A 1 203 ? -5.397 8.068 19.682 1.00 97.38 203 GLU A N 1
ATOM 1523 C CA . GLU A 1 203 ? -6.642 7.806 20.391 1.00 97.38 203 GLU A CA 1
ATOM 1524 C C . GLU A 1 203 ? -7.296 6.485 19.963 1.00 97.38 203 GLU A C 1
ATOM 1526 O O . GLU A 1 203 ? -7.742 5.718 20.814 1.00 97.38 203 GLU A O 1
ATOM 1531 N N . ILE A 1 204 ? -7.280 6.160 18.665 1.00 97.88 204 ILE A N 1
ATOM 1532 C CA . ILE A 1 204 ? -7.721 4.852 18.156 1.00 97.88 204 ILE A CA 1
ATOM 1533 C C . ILE A 1 204 ? -6.941 3.726 18.837 1.00 97.88 204 ILE A C 1
ATOM 1535 O O . ILE A 1 204 ? -7.539 2.755 19.293 1.00 97.88 204 ILE A O 1
ATOM 1539 N N . LEU A 1 205 ? -5.612 3.837 18.905 1.00 97.31 205 LEU A N 1
ATOM 1540 C CA . LEU A 1 205 ? -4.773 2.791 19.493 1.00 97.31 205 LEU A CA 1
ATOM 1541 C C . LEU A 1 205 ? -5.005 2.667 21.002 1.00 97.31 205 LEU A C 1
ATOM 1543 O O . LEU A 1 205 ? -5.121 1.552 21.500 1.00 97.31 205 LEU A O 1
ATOM 1547 N N . ARG A 1 206 ? -5.150 3.793 21.711 1.00 96.62 206 ARG A N 1
ATOM 1548 C CA . ARG A 1 206 ? -5.494 3.807 23.138 1.00 96.62 206 ARG A CA 1
ATOM 1549 C C . ARG A 1 206 ? -6.829 3.105 23.395 1.00 96.62 206 ARG A C 1
ATOM 1551 O O . ARG A 1 206 ? -6.896 2.219 24.240 1.00 96.62 206 ARG A O 1
ATOM 1558 N N . GLN A 1 207 ? -7.874 3.466 22.648 1.00 96.56 207 GLN A N 1
ATOM 1559 C CA . GLN A 1 207 ? -9.198 2.859 22.804 1.00 96.56 207 GLN A CA 1
ATOM 1560 C C . GLN A 1 207 ? -9.209 1.381 22.432 1.00 96.56 207 GLN A C 1
ATOM 1562 O O . GLN A 1 207 ? -9.831 0.587 23.129 1.00 96.56 207 GLN A O 1
ATOM 1567 N N . ARG A 1 208 ? -8.499 0.992 21.368 1.00 97.12 208 ARG A N 1
ATOM 1568 C CA . ARG A 1 208 ? -8.339 -0.416 20.998 1.00 97.12 208 ARG A CA 1
ATOM 1569 C C . ARG A 1 208 ? -7.782 -1.220 22.167 1.00 97.12 208 ARG A C 1
ATOM 1571 O O . ARG A 1 208 ? -8.316 -2.280 22.470 1.00 97.12 208 ARG A O 1
ATOM 1578 N N . ASP A 1 209 ? -6.725 -0.724 22.803 1.00 95.44 209 ASP A N 1
ATOM 1579 C CA . ASP A 1 209 ? -6.058 -1.430 23.894 1.00 95.44 209 ASP A CA 1
ATOM 1580 C C . ASP A 1 209 ? -6.957 -1.491 25.151 1.00 95.44 209 ASP A C 1
ATOM 1582 O O . ASP A 1 209 ? -7.004 -2.518 25.821 1.00 95.44 209 ASP A O 1
ATOM 1586 N N . GLU A 1 210 ? -7.735 -0.439 25.433 1.00 95.00 210 GLU A N 1
ATOM 1587 C CA . GLU A 1 210 ? -8.713 -0.407 26.538 1.00 95.00 210 GLU A CA 1
ATOM 1588 C C . GLU A 1 210 ? -9.926 -1.316 26.325 1.00 95.00 210 GLU A C 1
ATOM 1590 O O . GLU A 1 210 ? -10.483 -1.841 27.288 1.00 95.00 210 GLU A O 1
ATOM 1595 N N . MET A 1 211 ? -10.350 -1.485 25.074 1.00 92.88 211 MET A N 1
ATOM 1596 C CA . MET A 1 211 ? -11.495 -2.315 24.696 1.00 92.88 211 MET A CA 1
ATOM 1597 C C . MET A 1 211 ? -11.106 -3.764 24.377 1.00 92.88 211 MET A C 1
ATOM 1599 O O . MET A 1 211 ? -11.976 -4.543 24.000 1.00 92.88 211 MET A O 1
ATOM 1603 N N . GLU A 1 212 ? -9.822 -4.115 24.500 1.00 93.75 212 GLU A N 1
ATOM 1604 C CA . GLU A 1 212 ? -9.269 -5.412 24.080 1.00 93.75 212 GLU A CA 1
ATOM 1605 C C . GLU A 1 212 ? -9.557 -5.734 22.597 1.00 93.75 212 GLU A C 1
ATOM 1607 O O . GLU A 1 212 ? -9.700 -6.886 22.186 1.00 93.75 212 GLU A O 1
ATOM 1612 N N . GLY A 1 213 ? -9.607 -4.688 21.771 1.00 94.94 213 GLY A N 1
ATOM 1613 C CA . GLY A 1 213 ? -9.949 -4.741 20.357 1.00 94.94 213 GLY A CA 1
ATOM 1614 C C . GLY A 1 213 ? -11.344 -4.197 20.052 1.00 94.94 213 GLY A C 1
ATOM 1615 O O . GLY A 1 213 ? -12.301 -4.319 20.811 1.00 94.94 213 GLY A O 1
ATOM 1616 N N . PHE A 1 214 ? -11.479 -3.594 18.877 1.00 96.44 214 PHE A N 1
ATOM 1617 C CA . PHE A 1 214 ? -12.768 -3.164 18.362 1.00 96.44 214 PHE A CA 1
ATOM 1618 C C . PHE A 1 214 ? -13.572 -4.355 17.845 1.00 96.44 214 PHE A C 1
ATOM 1620 O O . PHE A 1 214 ? -13.037 -5.265 17.210 1.00 96.44 214 PHE A O 1
ATOM 1627 N N . VAL A 1 215 ? -14.886 -4.312 18.054 1.00 95.31 215 VAL A N 1
ATOM 1628 C CA . VAL A 1 215 ? -15.835 -5.297 17.505 1.00 95.31 215 VAL A CA 1
ATOM 1629 C C . VAL A 1 215 ? -16.460 -4.835 16.191 1.00 95.31 215 VAL A C 1
ATOM 1631 O O . VAL A 1 215 ? -16.893 -5.656 15.388 1.00 95.31 215 VAL A O 1
ATOM 1634 N N . ALA A 1 216 ? -16.514 -3.522 15.961 1.00 95.94 216 ALA A N 1
ATOM 1635 C CA . ALA A 1 216 ? -17.071 -2.923 14.758 1.00 95.94 216 ALA A CA 1
ATOM 1636 C C . ALA A 1 216 ? -16.460 -1.537 14.516 1.00 95.94 216 ALA A C 1
ATOM 1638 O O . ALA A 1 216 ? -15.883 -0.932 15.420 1.00 95.94 216 ALA A O 1
ATOM 1639 N N . ILE A 1 217 ? -16.597 -1.010 13.299 1.00 95.88 217 ILE A N 1
ATOM 1640 C CA . ILE A 1 217 ? -16.047 0.312 12.963 1.00 95.88 217 ILE A CA 1
ATOM 1641 C C . ILE A 1 217 ? -16.761 1.442 13.721 1.00 95.88 217 ILE A C 1
ATOM 1643 O O . ILE A 1 217 ? -16.179 2.492 13.966 1.00 95.88 217 ILE A O 1
ATOM 1647 N N . GLU A 1 218 ? -18.008 1.227 14.143 1.00 96.56 218 GLU A N 1
ATOM 1648 C CA . GLU A 1 218 ? -18.800 2.168 14.936 1.00 96.56 218 GLU A CA 1
ATOM 1649 C C . GLU A 1 218 ? -18.168 2.464 16.301 1.00 96.56 218 GLU A C 1
ATOM 1651 O O . GLU A 1 218 ? -18.439 3.522 16.867 1.00 96.56 218 GLU A O 1
ATOM 1656 N N . SER A 1 219 ? -17.279 1.596 16.801 1.00 95.94 219 SER A N 1
ATOM 1657 C CA . SER A 1 219 ? -16.473 1.877 17.994 1.00 95.94 219 SER A CA 1
ATOM 1658 C C . SER A 1 219 ? -15.643 3.159 17.846 1.00 95.94 219 SER A C 1
ATOM 1660 O O . SER A 1 219 ? -15.394 3.837 18.837 1.00 95.94 219 SER A O 1
ATOM 1662 N N . LEU A 1 220 ? -15.310 3.567 16.614 1.00 96.69 220 LEU A N 1
ATOM 1663 C CA . LEU A 1 220 ? -14.620 4.828 16.340 1.00 96.69 220 LEU A CA 1
ATOM 1664 C C . LEU A 1 220 ? -15.439 6.081 16.677 1.00 96.69 220 LEU A C 1
ATOM 1666 O O . LEU A 1 220 ? -14.867 7.159 16.761 1.00 96.69 220 LEU A O 1
ATOM 1670 N N . LEU A 1 221 ? -16.754 5.984 16.898 1.00 95.62 221 LEU A N 1
ATOM 1671 C CA . LEU A 1 221 ? -17.556 7.135 17.343 1.00 95.62 221 LEU A CA 1
ATOM 1672 C C . LEU A 1 221 ? -17.207 7.596 18.763 1.00 95.62 221 LEU A C 1
ATOM 1674 O O . LEU A 1 221 ? -17.600 8.694 19.151 1.00 95.62 221 LEU A O 1
ATOM 1678 N N . GLY A 1 222 ? -16.496 6.766 19.531 1.00 92.81 222 GLY A N 1
ATOM 1679 C CA . GLY A 1 222 ? -15.918 7.158 20.811 1.00 92.81 222 GLY A CA 1
ATOM 1680 C C . GLY A 1 222 ? -14.619 7.953 20.679 1.00 92.81 222 GLY A C 1
ATOM 1681 O O . GLY A 1 222 ? -14.179 8.528 21.669 1.00 92.81 222 GLY A O 1
ATOM 1682 N N . VAL A 1 223 ? -13.986 7.984 19.501 1.00 94.75 223 VAL A N 1
ATOM 1683 C CA . VAL A 1 223 ? -12.704 8.664 19.267 1.00 94.75 223 VAL A CA 1
ATOM 1684 C C . VAL A 1 223 ? -12.943 10.151 19.048 1.00 94.75 223 VAL A C 1
ATOM 1686 O O . VAL A 1 223 ? -13.620 10.560 18.100 1.00 94.75 223 VAL A O 1
ATOM 1689 N N . ASP A 1 224 ? -12.332 10.973 19.898 1.00 91.69 224 ASP A N 1
ATOM 1690 C CA . ASP A 1 224 ? -12.403 12.424 19.771 1.00 91.69 224 ASP A CA 1
ATOM 1691 C C . ASP A 1 224 ? -11.916 12.880 18.387 1.00 91.69 224 ASP A C 1
ATOM 1693 O O . ASP A 1 224 ? -10.800 12.600 17.949 1.00 91.69 224 ASP A O 1
ATOM 1697 N N . GLY A 1 225 ? -12.778 13.616 17.683 1.00 90.00 225 GLY A N 1
ATOM 1698 C CA . GLY A 1 225 ? -12.502 14.109 16.333 1.00 90.00 225 GLY A CA 1
ATOM 1699 C C . GLY A 1 225 ? -13.033 13.233 15.197 1.00 90.00 225 GLY A C 1
ATOM 1700 O O . GLY A 1 225 ? -13.007 13.704 14.061 1.00 90.00 225 GLY A O 1
ATOM 1701 N N . ILE A 1 226 ? -13.579 12.043 15.475 1.00 94.81 226 ILE A N 1
ATOM 1702 C CA . ILE A 1 226 ? -14.313 11.233 14.492 1.00 94.81 226 ILE A CA 1
ATOM 1703 C C . ILE A 1 226 ? -15.818 11.469 14.642 1.00 94.81 226 ILE A C 1
ATOM 1705 O O . ILE A 1 226 ? -16.396 11.327 15.718 1.00 94.81 226 ILE A O 1
ATOM 1709 N N . ARG A 1 227 ? -16.483 11.833 13.544 1.00 95.75 227 ARG A N 1
ATOM 1710 C CA . ARG A 1 227 ? -17.934 12.058 13.486 1.00 95.75 227 ARG A CA 1
ATOM 1711 C C . ARG A 1 227 ? -18.635 10.923 12.736 1.00 95.75 227 ARG A C 1
ATOM 1713 O O . ARG A 1 227 ? -18.020 10.268 11.896 1.00 95.75 227 ARG A O 1
ATOM 1720 N N . PRO A 1 228 ? -19.960 10.751 12.912 1.00 95.25 228 PRO A N 1
ATOM 1721 C CA . PRO A 1 228 ? -20.737 9.785 12.130 1.00 95.25 228 PRO A CA 1
ATOM 1722 C C . PRO A 1 228 ? -20.587 9.928 10.611 1.00 95.25 228 PRO A C 1
ATOM 1724 O O . PRO A 1 228 ? -20.551 8.922 9.910 1.00 95.25 228 PRO A O 1
ATOM 1727 N N . SER A 1 229 ? -20.438 11.158 10.106 1.00 93.69 229 SER A N 1
ATOM 1728 C CA . SER A 1 229 ? -20.199 11.430 8.680 1.00 93.69 229 SER A CA 1
ATOM 1729 C C . SER A 1 229 ? -18.865 10.890 8.162 1.00 93.69 229 SER A C 1
ATOM 1731 O O . SER A 1 229 ? -18.720 10.663 6.962 1.00 93.69 229 SER A O 1
ATOM 1733 N N . ASP A 1 230 ? -17.887 10.702 9.046 1.00 95.56 230 ASP A N 1
ATOM 1734 C CA . ASP A 1 230 ? -16.536 10.295 8.670 1.00 95.56 230 ASP A CA 1
ATOM 1735 C C . ASP A 1 230 ? -16.451 8.772 8.500 1.00 95.56 230 ASP A C 1
ATOM 1737 O O . ASP A 1 230 ? -15.648 8.287 7.702 1.00 95.56 230 ASP A O 1
ATOM 1741 N N . LEU A 1 231 ? -17.331 8.010 9.170 1.00 95.00 231 LEU A N 1
ATOM 1742 C CA . LEU A 1 231 ? -17.344 6.545 9.112 1.00 95.00 231 LEU A CA 1
ATOM 1743 C C . LEU A 1 231 ? -17.511 6.013 7.687 1.00 95.00 231 LEU A C 1
ATOM 1745 O O . LEU A 1 231 ? -16.810 5.083 7.300 1.00 95.00 231 LEU A O 1
ATOM 1749 N N . ASP A 1 232 ? -18.388 6.612 6.881 1.00 92.75 232 ASP A N 1
ATOM 1750 C CA . ASP A 1 232 ? -18.599 6.180 5.493 1.00 92.75 232 ASP A CA 1
ATOM 1751 C C . ASP A 1 232 ? -17.335 6.346 4.648 1.00 92.75 232 ASP A C 1
ATOM 1753 O O . ASP A 1 232 ? -16.995 5.483 3.836 1.00 92.75 232 ASP A O 1
ATOM 1757 N N . SER A 1 233 ? -16.587 7.425 4.885 1.00 93.31 233 SER A N 1
ATOM 1758 C CA . SER A 1 233 ? -15.299 7.635 4.227 1.00 93.31 233 SER A CA 1
ATOM 1759 C C . SER A 1 233 ? -14.252 6.642 4.722 1.00 93.31 233 SER A C 1
ATOM 1761 O O . SER A 1 233 ? -13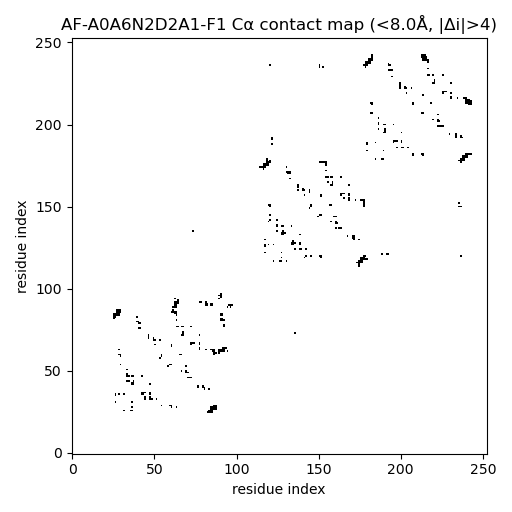.515 6.095 3.900 1.00 93.31 233 SER A O 1
ATOM 1763 N N . LEU A 1 234 ? -14.211 6.374 6.031 1.00 96.38 234 LEU A N 1
ATOM 1764 C CA . LEU A 1 234 ? -13.256 5.462 6.662 1.00 96.38 234 LEU A CA 1
ATOM 1765 C C . LEU A 1 234 ? -13.472 3.997 6.260 1.00 96.38 234 LEU A C 1
ATOM 1767 O O . LEU A 1 234 ? -12.487 3.297 6.040 1.00 96.38 234 LEU A O 1
ATOM 1771 N N . ARG A 1 235 ? -14.715 3.540 6.043 1.00 96.50 235 ARG A N 1
ATOM 1772 C CA . ARG A 1 235 ? -15.022 2.165 5.573 1.00 96.50 235 ARG A CA 1
ATOM 1773 C C . ARG A 1 235 ? -14.350 1.793 4.245 1.00 96.50 235 ARG A C 1
ATOM 1775 O O . ARG A 1 235 ? -14.230 0.612 3.910 1.00 96.50 235 ARG A O 1
ATOM 1782 N N . ARG A 1 236 ? -13.894 2.782 3.474 1.00 95.88 236 ARG A N 1
ATOM 1783 C CA . ARG A 1 236 ? -13.122 2.553 2.243 1.00 95.88 236 ARG A CA 1
ATOM 1784 C C . ARG A 1 236 ? -11.658 2.195 2.499 1.00 95.88 236 ARG A C 1
ATOM 1786 O O . ARG A 1 236 ? -11.024 1.629 1.620 1.00 95.88 236 ARG A O 1
ATOM 1793 N N . TRP A 1 237 ? -11.135 2.507 3.680 1.00 97.31 237 TRP A N 1
ATOM 1794 C CA . TRP A 1 237 ? -9.710 2.406 4.004 1.00 97.31 237 TRP A CA 1
ATOM 1795 C C . TRP A 1 237 ? -9.418 1.465 5.163 1.00 97.31 237 TRP A C 1
ATOM 1797 O O . TRP A 1 237 ? -8.326 0.904 5.219 1.00 97.31 237 TRP A O 1
ATOM 1807 N N . VAL A 1 238 ? -10.373 1.287 6.075 1.00 97.50 238 VAL A N 1
ATOM 1808 C CA . VAL A 1 238 ? -10.199 0.478 7.280 1.00 97.50 238 VAL A CA 1
ATOM 1809 C C . VAL A 1 238 ? -11.299 -0.565 7.418 1.00 97.50 238 VAL A C 1
ATOM 1811 O O . VAL A 1 238 ? -12.400 -0.423 6.885 1.00 97.50 238 VAL A O 1
ATOM 1814 N N . THR A 1 239 ? -10.979 -1.628 8.138 1.00 97.12 239 THR A N 1
ATOM 1815 C CA . THR A 1 239 ? -11.876 -2.711 8.524 1.00 97.12 239 THR A CA 1
ATOM 1816 C C . THR A 1 239 ? -11.657 -3.043 9.996 1.00 97.12 239 THR A C 1
ATOM 1818 O O . THR A 1 239 ? -10.669 -2.624 10.596 1.00 97.12 239 THR A O 1
ATOM 1821 N N . VAL A 1 240 ? -12.578 -3.805 10.572 1.00 96.75 240 VAL A N 1
ATOM 1822 C CA . VAL A 1 240 ? -12.412 -4.413 11.891 1.00 96.75 240 VAL A CA 1
ATOM 1823 C C . VAL A 1 240 ? -12.581 -5.908 11.717 1.00 96.75 240 VAL A C 1
ATOM 1825 O O . VAL A 1 240 ? -13.643 -6.351 11.279 1.00 96.75 240 VAL A O 1
ATOM 1828 N N . VAL A 1 241 ? -11.541 -6.678 12.024 1.00 94.12 241 VAL A N 1
ATOM 1829 C CA . VAL A 1 241 ? -11.688 -8.117 12.253 1.00 94.12 241 VAL A CA 1
ATOM 1830 C C . VAL A 1 241 ? -11.881 -8.298 13.756 1.00 94.12 241 VAL A C 1
ATOM 1832 O O . VAL A 1 241 ? -10.935 -8.050 14.508 1.00 94.12 241 VAL A O 1
ATOM 1835 N N . PRO A 1 242 ? -13.090 -8.662 14.225 1.00 91.31 242 PRO A N 1
ATOM 1836 C CA . PRO A 1 242 ? -13.337 -8.810 15.651 1.00 91.31 242 PRO A CA 1
ATOM 1837 C C . PRO A 1 242 ? -12.354 -9.816 16.259 1.00 91.31 242 PRO A C 1
ATOM 1839 O O . PRO A 1 242 ? -12.059 -10.829 15.610 1.00 91.31 242 PRO A O 1
ATOM 1842 N N . PRO A 1 243 ? -11.866 -9.583 17.490 1.00 87.94 243 PRO A N 1
ATOM 1843 C CA . PRO A 1 243 ? -11.116 -10.594 18.216 1.00 87.94 243 PRO A CA 1
ATOM 1844 C C . PRO A 1 243 ? -11.930 -11.888 18.230 1.00 87.94 243 PRO A C 1
ATOM 1846 O O . PRO A 1 243 ? -13.143 -11.857 18.460 1.00 87.94 243 PRO A O 1
ATOM 1849 N N . SER A 1 244 ? -11.289 -13.027 17.952 1.00 79.00 244 SER A N 1
ATOM 1850 C CA . SER A 1 244 ? -11.948 -14.314 18.165 1.00 79.00 244 SER A CA 1
ATOM 1851 C C . SER A 1 244 ? -12.404 -14.326 19.614 1.00 79.00 244 SER A C 1
ATOM 1853 O O . SER A 1 244 ? -11.551 -14.225 20.497 1.00 79.00 244 SER A O 1
ATOM 1855 N N . ALA A 1 245 ? -13.715 -14.438 19.857 1.00 62.25 245 ALA A N 1
ATOM 1856 C CA . ALA A 1 245 ? -14.211 -14.736 21.191 1.00 62.25 245 ALA A CA 1
ATOM 1857 C C . ALA A 1 245 ? -13.357 -15.899 21.697 1.00 62.25 245 ALA A C 1
ATOM 1859 O O . ALA A 1 245 ? -13.209 -16.903 20.984 1.00 62.25 245 ALA A O 1
ATOM 1860 N N . ALA A 1 246 ? -12.690 -15.714 22.840 1.00 50.78 246 ALA A N 1
ATOM 1861 C CA . ALA A 1 246 ? -12.033 -16.822 23.501 1.00 50.78 246 ALA A CA 1
ATOM 1862 C C . ALA A 1 246 ? -13.065 -17.946 23.519 1.00 50.78 246 ALA A C 1
ATOM 1864 O O . ALA A 1 246 ? -14.220 -17.710 23.868 1.00 50.78 246 ALA A O 1
ATOM 1865 N N . ALA A 1 247 ? -12.695 -19.113 22.995 1.00 46.28 247 ALA A N 1
ATOM 1866 C CA . ALA A 1 247 ? -13.546 -20.277 23.075 1.00 46.28 247 ALA A CA 1
ATOM 1867 C C . ALA A 1 247 ? -13.809 -20.504 24.563 1.00 46.28 247 ALA A C 1
ATOM 1869 O O . ALA A 1 247 ? -12.957 -21.059 25.263 1.00 46.28 247 ALA A O 1
ATOM 1870 N N . ASP A 1 248 ? -14.953 -20.014 25.037 1.00 45.78 248 ASP A N 1
ATOM 1871 C CA . ASP A 1 248 ? -15.527 -20.349 26.322 1.00 45.78 248 ASP A CA 1
ATOM 1872 C C . ASP A 1 248 ? -15.765 -21.847 26.251 1.00 45.78 248 ASP A C 1
ATOM 1874 O O . ASP A 1 248 ? -16.766 -22.362 25.753 1.00 45.78 248 ASP A O 1
ATOM 1878 N N . THR A 1 249 ? -14.724 -22.562 26.653 1.00 48.56 249 THR A N 1
ATOM 1879 C CA . THR A 1 249 ? -14.770 -23.978 26.921 1.00 48.56 249 THR A CA 1
ATOM 1880 C C . THR A 1 249 ? -15.542 -24.041 28.224 1.00 48.56 249 THR A C 1
ATOM 1882 O O . THR A 1 249 ? -14.948 -24.024 29.301 1.00 48.56 249 THR A O 1
ATOM 1885 N N . GLU A 1 250 ? -16.874 -23.998 28.139 1.00 46.84 250 GLU A N 1
ATOM 1886 C CA . GLU A 1 250 ? -17.694 -24.394 29.271 1.00 46.84 250 GLU A CA 1
ATOM 1887 C C . GLU A 1 250 ? -17.218 -25.795 29.675 1.00 46.84 250 GLU A C 1
ATOM 1889 O O . GLU A 1 250 ? -17.188 -26.702 28.829 1.00 46.84 250 GLU A O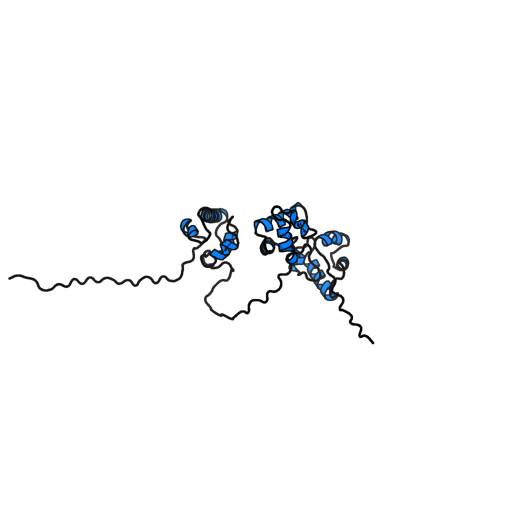 1
ATOM 1894 N N . PRO A 1 251 ? -16.765 -25.993 30.924 1.00 56.28 251 PRO A N 1
ATOM 1895 C CA . PRO A 1 251 ? -16.473 -27.328 31.393 1.00 56.28 251 PRO A CA 1
ATOM 1896 C C . PRO A 1 251 ? -17.794 -28.089 31.353 1.00 56.28 251 PRO A C 1
ATOM 1898 O O . PRO A 1 251 ? -18.770 -27.693 31.983 1.00 56.28 251 PRO A O 1
ATOM 1901 N N . SER A 1 252 ? -17.833 -29.153 30.557 1.00 56.38 252 SER A N 1
ATOM 1902 C CA . SER A 1 252 ? -18.953 -30.085 30.551 1.00 56.38 252 SER A CA 1
ATOM 1903 C C . SER A 1 252 ? -19.112 -30.632 31.973 1.00 56.38 252 SER A C 1
ATOM 1905 O O . SER A 1 252 ? -18.183 -31.274 32.471 1.00 56.38 252 SER A O 1
ATOM 1907 N N . GLU A 1 253 ? -20.230 -30.312 32.629 1.00 66.62 253 GLU A N 1
ATOM 1908 C CA . GLU A 1 253 ? -20.628 -30.900 33.919 1.00 66.62 253 GLU A CA 1
ATOM 1909 C C . GLU A 1 253 ? -20.868 -32.414 33.815 1.00 66.62 253 GLU A C 1
ATOM 1911 O O . GLU A 1 253 ? -21.386 -32.880 32.769 1.00 66.62 253 GLU A O 1
#

Secondary structure (DSSP, 8-state):
---------------PPP----S---EETTT--HHHHHTSTT--HHHHHHHHHHHHHH---SSGGGGGGSTT--HHHHHHHTTTEEETTEESSS-----S---------------PPEETTT--HHHHHTSTT--HHHHHHHHHHHHHH---SSSGGGGGSTT--HHHHHHHGGGEESSEETTT--HHHHTTSTT--HHHHHHHHHHHHHTTS-SSGGGGGGSTT--HHHHHHHTTTEE--PPPPP-------

Radius of gyration: 29.97 Å; Cα contacts (8 Å, |Δi|>4): 282; chains: 1; bounding box: 123×47×60 Å

Foldseek 3Di:
DDDDDDDDDPPPPPCDDPPDPDDQDAAALLPDDLVRQCVAPPDHNVLSVQSVVCCVPVNFDPFLLSSCVRPPCFPVSSVSRQQRYTHVQHGGNPRDPDDDDDDDDPPDDPPPPPQAAAALLQDDLVSQCPFPPRHSVQSVLSVVCCVPPNFDPALQSSCVRPPDDPVNSVSRVVRHDNAAALLPDDLVSQCSQPQGHNQQSVQSVVQCVVVVHDPFLCSSCPGPRDDPVCSVSNNRHHTHDHDDDDPPPPPDD

Solvent-accessible surface area (backbone atoms only — not comparable to full-atom values): 15567 Å² total; per-residue (Å²): 134,89,83,87,84,81,92,77,86,83,78,82,74,81,78,71,71,77,79,75,85,75,70,88,80,52,47,31,75,67,77,56,50,56,72,62,39,38,72,40,77,90,27,47,70,74,48,24,52,40,50,54,55,41,37,78,73,73,44,73,51,76,38,45,54,54,50,53,77,33,84,93,34,48,70,79,46,47,66,70,34,29,91,48,33,18,12,75,90,37,52,36,59,80,79,57,83,81,66,97,74,90,75,88,69,87,71,70,77,72,76,79,69,76,75,72,53,43,32,73,65,68,54,52,63,68,62,36,36,70,38,71,97,26,46,67,71,50,23,51,39,46,52,52,43,34,71,75,73,44,68,43,89,44,73,74,54,52,50,79,25,84,97,40,46,69,76,51,44,66,68,31,50,89,50,44,36,41,45,45,36,70,66,77,57,50,61,77,60,40,52,62,38,85,93,39,44,70,70,43,32,54,44,49,54,53,50,29,65,75,58,73,36,43,74,42,73,72,60,48,63,75,32,77,92,47,50,81,81,46,49,72,63,39,61,64,46,39,45,53,64,48,64,76,74,75,80,78,71,70,78,83,128

Mean predicted aligned error: 16.86 Å